Protein AF-X5ESD5-F1 (afdb_monomer_lite)

Foldseek 3Di:
DAADPVRWDKWKFWAFAQDQFLVRAGEFLQQVVVQVVVQQVFQFEAAPPDPHGQFGWPDWDQDPRSIIMTMTTGDPNVVSVCVVVVQFFFKYWDWAQDDADPVDRRYGPHTNTHYMYGHNDYRHPRRGIDPDDDPPPDDDDDDDDDDDDDPDDDDDDDDDDPDDDDDDPDDDDDDDDDDDDDDDDDDDDDDDDDDD

InterPro domains:
  IPR054613 Prohead serine protease domain [PF04586] (58-129)

Radius of gyration: 26.16 Å; chains: 1; bounding box: 85×59×70 Å

Organism: Neisseria meningitidis (NCBI:txid487)

Structure (mmCIF, N/CA/C/O backbone):
data_AF-X5ESD5-F1
#
_entry.id   AF-X5ESD5-F1
#
loop_
_atom_site.group_PDB
_atom_site.id
_atom_site.type_symbol
_atom_site.label_atom_id
_atom_site.label_alt_id
_atom_site.label_comp_id
_atom_site.label_asym_id
_atom_site.label_entity_id
_atom_site.label_seq_id
_atom_site.pdbx_PDB_ins_code
_atom_site.Cartn_x
_atom_site.Cartn_y
_atom_site.Cartn_z
_atom_site.occupancy
_atom_site.B_iso_or_equiv
_atom_site.auth_seq_id
_atom_site.auth_comp_id
_atom_site.auth_asym_id
_atom_site.auth_atom_id
_atom_site.pdbx_PDB_model_num
ATOM 1 N N . MET A 1 1 ? -6.153 11.771 8.822 1.00 88.44 1 MET A N 1
ATOM 2 C CA . MET A 1 1 ? -7.076 10.738 9.326 1.00 88.44 1 MET A CA 1
ATOM 3 C C . MET A 1 1 ? -8.391 11.413 9.638 1.00 88.44 1 MET A C 1
ATOM 5 O O . MET A 1 1 ? -8.382 12.524 10.149 1.00 88.44 1 MET A O 1
ATOM 9 N N . GLU A 1 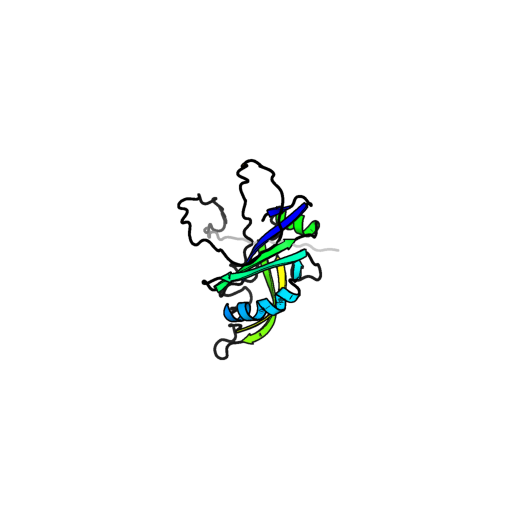2 ? -9.498 10.750 9.366 1.00 92.50 2 GLU A N 1
ATOM 10 C CA . GLU A 1 2 ? -10.844 11.244 9.636 1.00 92.50 2 GLU A CA 1
ATOM 11 C C . GLU A 1 2 ? -11.552 10.207 10.506 1.00 92.50 2 GLU A C 1
ATOM 13 O O . GLU A 1 2 ? -11.492 9.015 10.217 1.00 92.50 2 GLU A O 1
ATOM 18 N N . THR A 1 3 ? -12.148 10.642 11.617 1.00 93.81 3 THR A N 1
ATOM 19 C CA . THR A 1 3 ? -12.973 9.759 12.454 1.00 93.81 3 THR A CA 1
ATOM 20 C C . THR A 1 3 ? -14.413 9.851 11.991 1.00 93.81 3 THR A C 1
ATOM 22 O O . THR A 1 3 ? -14.930 10.957 11.849 1.00 93.81 3 THR A O 1
ATOM 25 N N . GLN A 1 4 ? -15.039 8.693 11.817 1.00 94.06 4 GLN A N 1
ATOM 26 C CA . GLN A 1 4 ? -16.426 8.560 11.402 1.00 94.06 4 GLN A CA 1
ATOM 27 C C . GLN A 1 4 ? -17.347 8.446 12.623 1.00 94.06 4 GLN A C 1
ATOM 29 O O . GLN A 1 4 ? -16.915 8.052 13.711 1.00 94.06 4 GLN A O 1
ATOM 34 N N . ASP A 1 5 ? -18.629 8.754 12.435 1.00 93.38 5 ASP A N 1
ATOM 35 C CA . ASP A 1 5 ? -19.628 8.726 13.513 1.00 93.38 5 ASP A CA 1
ATOM 36 C C . ASP A 1 5 ? -19.900 7.305 14.047 1.00 93.38 5 ASP A C 1
ATOM 38 O O . ASP A 1 5 ? -20.312 7.137 15.192 1.00 93.38 5 ASP A O 1
ATOM 42 N N . ASP A 1 6 ? -19.608 6.272 13.251 1.00 92.38 6 ASP A N 1
ATOM 43 C CA . ASP A 1 6 ? -19.709 4.853 13.625 1.00 92.38 6 ASP A CA 1
ATOM 44 C C . ASP A 1 6 ? -18.489 4.333 14.419 1.00 92.38 6 ASP A C 1
ATOM 46 O O . ASP A 1 6 ? -18.401 3.148 14.742 1.00 92.38 6 ASP A O 1
ATOM 50 N N . GLY A 1 7 ? -17.533 5.212 14.739 1.00 92.44 7 GLY A N 1
ATOM 51 C CA . GLY A 1 7 ? -16.320 4.890 15.489 1.00 92.44 7 GLY A CA 1
ATOM 52 C C . GLY A 1 7 ? -15.143 4.408 14.637 1.00 92.44 7 GLY A C 1
ATOM 53 O O . GLY A 1 7 ? -14.025 4.328 15.164 1.00 92.44 7 GLY A O 1
ATOM 54 N N . THR A 1 8 ? -15.353 4.154 13.344 1.00 96.38 8 THR A N 1
ATOM 55 C CA . THR A 1 8 ? -14.306 3.776 12.384 1.00 96.38 8 THR A CA 1
ATOM 56 C C . THR A 1 8 ? -13.456 4.983 11.975 1.00 96.38 8 THR A C 1
ATOM 58 O O . THR A 1 8 ? -13.737 6.129 12.350 1.00 96.38 8 THR A O 1
ATOM 61 N N . VAL A 1 9 ? -12.363 4.751 11.242 1.00 96.06 9 VAL A N 1
ATOM 62 C CA . VAL A 1 9 ? -11.510 5.843 10.747 1.00 96.06 9 VAL A CA 1
ATOM 63 C C . VAL A 1 9 ? -11.148 5.665 9.286 1.00 96.06 9 VAL A C 1
ATOM 65 O O . VAL A 1 9 ? -10.918 4.554 8.820 1.00 96.06 9 VAL A O 1
ATOM 68 N N . LYS A 1 10 ? -11.017 6.776 8.570 1.00 96.56 10 LYS A N 1
ATOM 69 C CA . LYS A 1 10 ? -10.318 6.820 7.289 1.00 96.56 10 LYS A CA 1
ATOM 70 C C . LYS A 1 10 ? -8.902 7.338 7.499 1.00 96.56 10 LYS A C 1
ATOM 72 O O . LYS A 1 10 ? -8.676 8.308 8.232 1.00 96.56 10 LYS A O 1
ATOM 77 N N . VAL A 1 11 ? -7.934 6.680 6.883 1.00 94.75 11 VAL A N 1
ATOM 78 C CA . VAL A 1 11 ? -6.511 7.005 7.005 1.00 94.75 11 VAL A CA 1
ATOM 79 C C . VAL A 1 11 ? -5.943 7.188 5.617 1.00 94.75 11 VAL A C 1
ATOM 81 O O . VAL A 1 11 ? -6.223 6.388 4.733 1.00 94.75 11 VAL A O 1
ATOM 84 N N . TRP A 1 12 ? -5.130 8.226 5.467 1.00 95.69 12 TRP A N 1
ATOM 85 C CA . TRP A 1 12 ? -4.439 8.546 4.230 1.00 95.69 12 TRP A CA 1
ATOM 86 C C . TRP A 1 12 ? -2.954 8.693 4.484 1.00 95.69 12 TRP A C 1
ATOM 88 O O . TRP A 1 12 ? -2.526 8.902 5.623 1.00 95.69 12 TRP A O 1
ATOM 98 N N . GLY A 1 13 ? -2.175 8.555 3.427 1.00 92.81 13 GLY A N 1
ATOM 99 C CA . GLY A 1 13 ? -0.731 8.640 3.482 1.00 92.81 13 GLY A CA 1
ATOM 100 C C . GLY A 1 13 ? -0.096 8.194 2.190 1.00 92.81 13 GLY A C 1
ATOM 101 O O . GLY A 1 13 ? -0.779 7.876 1.218 1.00 92.81 13 GLY A O 1
ATOM 102 N N . TYR A 1 14 ? 1.222 8.134 2.219 1.00 93.69 14 TYR A N 1
ATOM 103 C CA . TYR A 1 14 ? 1.987 7.553 1.134 1.00 93.69 14 TYR A CA 1
ATOM 104 C C . TYR A 1 14 ? 2.285 6.092 1.460 1.00 93.69 14 TYR A C 1
ATOM 106 O O . TYR A 1 14 ? 2.548 5.748 2.612 1.00 93.69 14 TYR A O 1
ATOM 114 N N . ALA A 1 15 ? 2.190 5.228 0.455 1.00 92.56 15 ALA A N 1
ATOM 115 C CA . ALA A 1 15 ? 2.442 3.794 0.591 1.00 92.56 15 ALA A CA 1
ATOM 116 C C . ALA A 1 15 ? 3.763 3.359 -0.054 1.00 92.56 15 ALA A C 1
ATOM 118 O O . ALA A 1 15 ? 4.327 2.341 0.337 1.00 92.56 15 ALA A O 1
ATOM 119 N N . SER A 1 16 ? 4.246 4.104 -1.049 1.00 92.25 16 SER A N 1
ATOM 120 C CA . SER A 1 16 ? 5.467 3.793 -1.793 1.00 92.25 16 SER A CA 1
ATOM 121 C C . SER A 1 16 ? 5.952 5.032 -2.550 1.00 92.25 16 SER A C 1
ATOM 123 O O . SER A 1 16 ? 5.140 5.862 -2.955 1.00 92.25 16 SER A O 1
ATOM 125 N N . SER A 1 17 ? 7.259 5.138 -2.748 1.00 91.69 17 SER A N 1
ATOM 126 C CA . SER A 1 17 ? 7.951 6.083 -3.629 1.00 91.69 17 SER A CA 1
ATOM 127 C C . SER A 1 17 ? 9.086 5.345 -4.356 1.00 91.69 17 SER A C 1
ATOM 129 O O . SER A 1 17 ? 9.358 4.180 -4.052 1.00 91.69 17 SER A O 1
ATOM 131 N N . GLU A 1 18 ? 9.770 6.015 -5.286 1.00 91.19 18 GLU A N 1
ATOM 132 C CA . GLU A 1 18 ? 10.973 5.480 -5.949 1.00 91.19 18 GLU A CA 1
ATOM 133 C C . GLU A 1 18 ? 12.256 5.640 -5.102 1.00 91.19 18 GLU A C 1
ATOM 135 O O . GLU A 1 18 ? 13.367 5.565 -5.628 1.00 91.19 18 GLU A O 1
ATOM 140 N N . GLU A 1 19 ? 12.125 5.856 -3.791 1.00 88.12 19 GLU A N 1
ATOM 141 C CA . GLU A 1 19 ? 13.254 5.820 -2.859 1.00 88.12 19 GLU A CA 1
ATOM 142 C C . GLU A 1 19 ? 13.706 4.390 -2.551 1.00 88.12 19 GLU A C 1
ATOM 144 O O . GLU A 1 19 ? 12.938 3.429 -2.650 1.00 88.12 19 GLU A O 1
ATOM 149 N N . ILE A 1 20 ? 14.971 4.271 -2.137 1.00 88.50 20 ILE A N 1
ATOM 150 C CA . ILE A 1 20 ? 15.553 3.005 -1.684 1.00 88.50 20 ILE A CA 1
ATOM 151 C C . ILE A 1 20 ? 14.880 2.603 -0.368 1.00 88.50 20 ILE A C 1
ATOM 153 O O . ILE A 1 20 ? 14.938 3.336 0.624 1.00 88.50 20 ILE A O 1
ATOM 157 N N . ASP A 1 21 ? 14.254 1.432 -0.354 1.00 86.25 21 ASP A N 1
ATOM 158 C CA . ASP A 1 21 ? 13.644 0.871 0.844 1.00 86.25 21 ASP A CA 1
ATOM 159 C C . ASP A 1 21 ? 14.675 0.220 1.785 1.00 86.25 21 ASP A C 1
ATOM 161 O O . ASP A 1 21 ? 15.884 0.181 1.536 1.00 86.25 21 ASP A O 1
ATOM 165 N N . SER A 1 22 ? 14.197 -0.296 2.917 1.00 82.50 22 SER A N 1
ATOM 166 C CA . SER A 1 22 ? 15.041 -0.958 3.913 1.00 82.50 22 SER A CA 1
ATOM 167 C C . SER A 1 22 ? 15.742 -2.224 3.416 1.00 82.50 22 SER A C 1
ATOM 169 O O . SER A 1 22 ? 16.731 -2.625 4.032 1.00 82.50 22 SER A O 1
ATOM 171 N N . ASP A 1 23 ? 15.253 -2.834 2.336 1.00 83.00 23 ASP A N 1
ATOM 172 C CA . ASP A 1 23 ? 15.825 -4.032 1.719 1.00 83.00 23 ASP A CA 1
ATOM 173 C C . ASP A 1 23 ? 16.811 -3.677 0.588 1.00 83.00 23 ASP A C 1
ATOM 175 O O . ASP A 1 23 ? 17.449 -4.556 0.002 1.00 83.00 23 ASP A O 1
ATOM 179 N N . GLY A 1 24 ? 17.016 -2.380 0.331 1.00 86.12 24 GLY A N 1
ATOM 180 C CA . GLY A 1 24 ? 17.905 -1.883 -0.713 1.00 86.12 24 GLY A CA 1
ATOM 181 C C . GLY A 1 24 ? 17.278 -1.941 -2.105 1.00 86.12 24 GLY A C 1
ATOM 182 O O . GLY A 1 24 ? 18.012 -1.954 -3.100 1.00 86.12 24 GLY A O 1
ATOM 183 N N . GLU A 1 25 ? 15.950 -2.006 -2.184 1.00 89.44 25 GLU A N 1
ATOM 184 C CA . GLU A 1 25 ? 15.188 -2.095 -3.423 1.00 89.44 25 GLU A CA 1
ATOM 185 C C . GLU A 1 25 ? 14.515 -0.761 -3.752 1.00 89.44 25 GLU A C 1
ATOM 187 O O . GLU A 1 25 ? 14.256 0.073 -2.888 1.00 89.44 25 GLU A O 1
ATOM 192 N N . VAL A 1 26 ? 14.257 -0.546 -5.039 1.00 92.62 26 VAL A N 1
ATOM 193 C CA . VAL A 1 26 ? 13.514 0.612 -5.540 1.00 92.62 26 VAL A CA 1
ATOM 194 C C . VAL A 1 26 ? 12.358 0.102 -6.373 1.00 92.62 26 VAL A C 1
ATOM 196 O O . VAL A 1 26 ? 12.563 -0.634 -7.340 1.00 92.62 26 VAL A O 1
ATOM 199 N N . ILE A 1 27 ? 11.143 0.515 -6.037 1.00 93.31 27 ILE A N 1
ATOM 200 C CA . ILE A 1 27 ? 9.946 0.136 -6.784 1.00 93.31 27 ILE A CA 1
ATOM 201 C C . ILE A 1 27 ? 9.616 1.242 -7.765 1.00 93.31 27 ILE A C 1
ATOM 203 O O . ILE A 1 27 ? 9.282 2.350 -7.364 1.00 93.31 27 ILE A O 1
ATOM 207 N N . ALA A 1 28 ? 9.682 0.931 -9.058 1.00 95.19 28 ALA A N 1
ATOM 208 C CA . ALA A 1 28 ? 9.359 1.907 -10.083 1.00 95.19 28 ALA A CA 1
ATOM 209 C C . ALA A 1 28 ? 7.887 2.337 -9.980 1.00 95.19 28 ALA A C 1
ATOM 211 O O . ALA A 1 28 ? 6.977 1.502 -9.906 1.00 95.19 28 ALA A O 1
ATOM 212 N N . ALA A 1 29 ? 7.628 3.637 -10.095 1.00 95.44 29 ALA A N 1
ATOM 213 C CA . ALA A 1 29 ? 6.287 4.212 -10.085 1.00 95.44 29 ALA A CA 1
ATOM 214 C C . ALA A 1 29 ? 5.402 3.594 -11.181 1.00 95.44 29 ALA A C 1
ATOM 216 O O . ALA A 1 29 ? 4.211 3.351 -10.981 1.00 95.44 29 ALA A O 1
ATOM 217 N N . ALA A 1 30 ? 5.990 3.266 -12.336 1.00 95.62 30 ALA A N 1
ATOM 218 C CA . ALA A 1 30 ? 5.307 2.562 -13.420 1.00 95.62 30 ALA A CA 1
ATOM 219 C C . ALA A 1 30 ? 4.856 1.144 -13.020 1.00 95.62 30 ALA A C 1
ATOM 221 O O . ALA A 1 30 ? 3.754 0.728 -13.384 1.00 95.62 30 ALA A O 1
ATOM 222 N N . ALA A 1 31 ? 5.668 0.425 -12.239 1.00 96.19 31 ALA A N 1
ATOM 223 C CA . ALA A 1 31 ? 5.324 -0.898 -11.728 1.00 96.19 31 ALA A CA 1
ATOM 224 C C . ALA A 1 31 ? 4.139 -0.813 -10.756 1.00 96.19 31 ALA A C 1
ATOM 226 O O . ALA A 1 31 ? 3.213 -1.623 -10.829 1.00 96.19 31 ALA A O 1
ATOM 227 N N . MET A 1 32 ? 4.126 0.218 -9.905 1.00 96.31 32 MET A N 1
ATOM 228 C CA . MET A 1 32 ? 3.011 0.479 -8.997 1.00 96.31 32 MET A CA 1
ATOM 229 C C . MET A 1 32 ? 1.727 0.834 -9.754 1.00 96.31 32 MET A C 1
ATOM 231 O O . MET A 1 32 ? 0.688 0.210 -9.534 1.00 96.31 32 MET A O 1
ATOM 235 N N . LYS A 1 33 ? 1.807 1.759 -10.725 1.00 96.50 33 LYS A N 1
ATOM 236 C CA . LYS A 1 33 ? 0.688 2.132 -11.613 1.00 96.50 33 LYS A CA 1
ATOM 237 C C . LYS A 1 33 ? 0.073 0.908 -12.300 1.00 96.50 33 LYS A C 1
ATOM 239 O O . LYS A 1 33 ? -1.148 0.807 -12.381 1.00 96.50 33 LYS A O 1
ATOM 244 N N . ALA A 1 34 ? 0.900 -0.031 -12.760 1.00 97.00 34 ALA A N 1
ATOM 245 C CA . ALA A 1 34 ? 0.439 -1.252 -13.416 1.00 97.00 34 ALA A CA 1
ATOM 246 C C . ALA A 1 34 ? -0.221 -2.261 -12.454 1.00 97.00 34 ALA A C 1
ATOM 248 O O . ALA A 1 34 ? -1.123 -2.990 -12.866 1.00 97.00 34 ALA A O 1
ATOM 249 N N . ALA A 1 35 ? 0.200 -2.305 -11.186 1.00 96.50 35 ALA A N 1
ATOM 250 C CA . ALA A 1 35 ? -0.317 -3.245 -10.189 1.00 96.50 35 ALA A CA 1
ATOM 251 C C . ALA A 1 35 ? -1.649 -2.801 -9.553 1.00 96.50 35 ALA A C 1
ATOM 253 O O . ALA A 1 35 ? -2.464 -3.642 -9.164 1.00 96.50 35 ALA A O 1
ATOM 254 N N . ILE A 1 36 ? -1.889 -1.487 -9.471 1.00 96.38 36 ILE A N 1
ATOM 255 C CA . ILE A 1 36 ? -3.068 -0.889 -8.825 1.00 96.38 36 ILE A CA 1
ATOM 256 C C . ILE A 1 36 ? -4.408 -1.470 -9.312 1.00 96.38 36 ILE A C 1
ATOM 258 O O . ILE A 1 36 ? -5.223 -1.827 -8.458 1.00 96.38 36 ILE A O 1
ATOM 262 N N . PRO A 1 37 ? -4.679 -1.605 -10.628 1.00 96.81 37 PRO A N 1
ATOM 263 C CA . PRO A 1 37 ? -5.983 -2.077 -11.093 1.00 96.81 37 PRO A CA 1
ATOM 264 C C . PRO A 1 37 ? -6.328 -3.498 -10.638 1.00 96.81 37 PRO A C 1
ATOM 266 O O . PRO A 1 37 ? -7.499 -3.794 -10.414 1.00 96.81 37 PRO A O 1
ATOM 269 N N . ASP A 1 38 ? -5.338 -4.386 -10.503 1.00 96.06 38 ASP A N 1
ATOM 270 C CA . ASP A 1 38 ? -5.571 -5.743 -9.998 1.00 96.06 38 ASP A CA 1
ATOM 271 C C . ASP A 1 38 ? -5.789 -5.742 -8.483 1.00 96.06 38 ASP A C 1
ATOM 273 O O . ASP A 1 38 ? -6.745 -6.348 -8.000 1.00 96.06 38 ASP A O 1
ATOM 277 N N . TYR A 1 39 ? -4.969 -4.985 -7.749 1.00 96.69 39 TYR A N 1
ATOM 278 C CA . TYR A 1 39 ? -5.110 -4.809 -6.305 1.00 96.69 39 TYR A CA 1
ATOM 279 C C . TYR A 1 39 ? -6.489 -4.260 -5.919 1.00 96.69 39 TYR A C 1
ATOM 281 O O . TYR A 1 39 ? -7.151 -4.812 -5.039 1.00 96.69 39 TYR A O 1
ATOM 289 N N . MET A 1 40 ? -6.967 -3.223 -6.613 1.00 96.31 40 MET A N 1
ATOM 290 C CA . MET A 1 40 ? -8.237 -2.555 -6.305 1.00 96.31 40 MET A CA 1
ATOM 291 C C . MET A 1 40 ? -9.479 -3.418 -6.552 1.00 96.31 40 MET A C 1
ATOM 293 O O . MET A 1 40 ? -10.558 -3.058 -6.088 1.00 96.31 40 MET A O 1
ATOM 297 N N . LYS A 1 41 ? -9.354 -4.586 -7.198 1.00 96.50 41 LYS A N 1
ATOM 298 C CA . LYS A 1 41 ? -10.446 -5.578 -7.243 1.00 96.50 41 LYS A CA 1
ATOM 299 C C . LYS A 1 41 ? -10.797 -6.110 -5.853 1.00 96.50 41 LYS A C 1
ATOM 301 O O . LYS A 1 41 ? -11.930 -6.526 -5.635 1.00 96.50 41 LYS A O 1
ATOM 306 N N . PHE A 1 42 ? -9.822 -6.120 -4.944 1.00 95.12 42 PHE A N 1
ATOM 307 C CA . PHE A 1 42 ? -9.972 -6.621 -3.579 1.00 95.12 42 PHE A CA 1
ATOM 308 C C . PHE A 1 42 ? -9.746 -5.532 -2.528 1.00 95.12 42 PHE A C 1
ATOM 310 O O . PHE A 1 42 ? -10.398 -5.562 -1.491 1.00 95.12 42 PHE A O 1
ATOM 317 N N . GLY A 1 43 ? -8.824 -4.594 -2.776 1.00 94.81 43 GLY A N 1
ATOM 318 C CA . GLY A 1 43 ? -8.550 -3.459 -1.892 1.00 94.81 43 GLY A CA 1
ATOM 319 C C . GLY A 1 43 ? -8.122 -3.872 -0.483 1.00 94.81 43 GLY A C 1
ATOM 320 O O . GLY A 1 43 ? -8.528 -3.241 0.487 1.00 94.81 43 GLY A O 1
ATOM 321 N N . ALA A 1 44 ? -7.359 -4.959 -0.345 1.00 95.12 44 ALA A N 1
ATOM 322 C CA . ALA A 1 44 ? -7.079 -5.563 0.954 1.00 95.12 44 ALA A CA 1
ATOM 323 C C . ALA A 1 44 ? -6.230 -4.651 1.864 1.00 95.12 44 ALA A C 1
ATOM 325 O O . ALA A 1 44 ? -5.032 -4.483 1.631 1.00 95.12 44 ALA A O 1
ATOM 326 N N . GLY A 1 45 ? -6.847 -4.125 2.931 1.00 94.88 45 GLY A N 1
ATOM 327 C CA . GLY A 1 45 ? -6.182 -3.371 3.993 1.00 94.88 45 GLY A CA 1
ATOM 328 C C . GLY A 1 45 ? -5.879 -4.252 5.205 1.00 94.88 45 GLY A C 1
ATOM 329 O O . GLY A 1 45 ? -6.796 -4.780 5.842 1.00 94.88 45 GLY A O 1
ATOM 330 N N . ARG A 1 46 ? -4.601 -4.415 5.550 1.00 95.69 46 ARG A N 1
ATOM 331 C CA . ARG A 1 46 ? -4.152 -5.330 6.615 1.00 95.69 46 ARG A CA 1
ATOM 332 C C . ARG A 1 46 ? -3.423 -4.619 7.749 1.00 95.69 46 ARG A C 1
ATOM 334 O O . ARG A 1 46 ? -3.151 -3.420 7.716 1.00 95.69 46 ARG A O 1
ATOM 341 N N . GLU A 1 47 ? -3.147 -5.389 8.789 1.00 93.06 47 GLU A N 1
ATOM 342 C CA . GLU A 1 47 ? -2.347 -4.991 9.939 1.00 93.06 47 GLU A CA 1
ATOM 343 C C . GLU A 1 47 ? -0.992 -5.714 9.891 1.00 93.06 47 GLU A C 1
ATOM 345 O O . GLU A 1 47 ? -0.960 -6.944 9.919 1.00 93.06 47 GLU A O 1
ATOM 350 N N . MET A 1 48 ? 0.124 -4.975 9.873 1.00 91.69 48 MET A N 1
ATOM 351 C CA . MET A 1 48 ? 1.482 -5.516 10.069 1.00 91.69 48 MET A CA 1
ATOM 352 C C . MET A 1 48 ? 1.889 -6.672 9.131 1.00 91.69 48 MET A C 1
ATOM 354 O O . MET A 1 48 ? 2.560 -7.603 9.574 1.00 91.69 48 MET A O 1
ATOM 358 N N . HIS A 1 49 ? 1.466 -6.664 7.859 1.00 90.62 49 HIS A N 1
ATOM 359 C CA . HIS A 1 49 ? 1.652 -7.787 6.916 1.00 90.62 49 HIS A CA 1
ATOM 360 C C . HIS A 1 49 ? 1.081 -9.128 7.424 1.00 90.62 49 HIS A C 1
ATOM 362 O O . HIS A 1 49 ? 1.414 -10.212 6.942 1.00 90.62 49 HIS A O 1
ATOM 368 N N . GLY A 1 50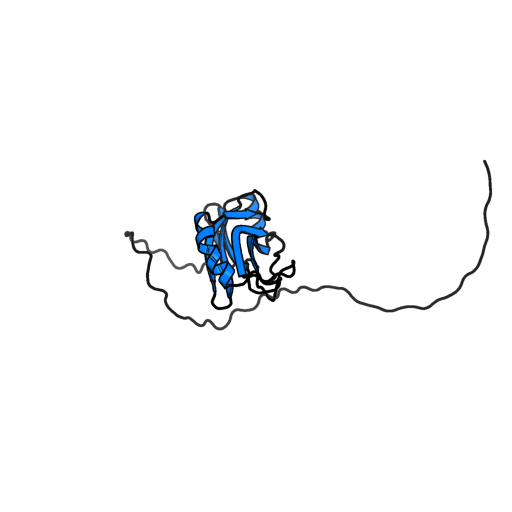 ? 0.210 -9.065 8.432 1.00 88.88 50 GLY A N 1
ATOM 369 C CA . GLY A 1 50 ? -0.394 -10.208 9.083 1.00 88.88 50 GLY A CA 1
ATOM 370 C C . GLY A 1 50 ? -1.658 -10.693 8.380 1.00 88.88 50 GLY A C 1
ATOM 371 O O . GLY A 1 50 ? -2.185 -10.112 7.429 1.00 88.88 50 GLY A O 1
ATOM 372 N N . SER A 1 51 ? -2.213 -11.781 8.907 1.00 90.69 51 SER A N 1
ATOM 373 C CA . SER A 1 51 ? -3.479 -12.326 8.400 1.00 90.69 51 SER A CA 1
ATOM 374 C C . SER A 1 51 ? -4.704 -11.487 8.791 1.00 90.69 51 SER A C 1
ATOM 376 O O . SER A 1 51 ? -5.763 -11.662 8.187 1.00 90.69 51 SER A O 1
ATOM 378 N N . ASN A 1 52 ? -4.554 -10.552 9.733 1.00 93.38 52 ASN A N 1
ATOM 379 C CA . ASN A 1 52 ? -5.630 -9.698 10.230 1.00 93.38 52 ASN A CA 1
ATOM 380 C C . ASN A 1 52 ? -6.023 -8.639 9.191 1.00 93.38 52 ASN A C 1
ATOM 382 O O . ASN A 1 52 ? -5.185 -7.866 8.719 1.00 93.38 52 ASN A O 1
ATOM 386 N N . ALA A 1 53 ? -7.310 -8.596 8.851 1.00 95.75 53 ALA A N 1
ATOM 387 C CA . ALA A 1 53 ? -7.876 -7.531 8.035 1.00 95.75 53 ALA A CA 1
ATOM 388 C C . ALA A 1 53 ? -8.156 -6.308 8.919 1.00 95.75 53 ALA A C 1
ATOM 390 O O . ALA A 1 53 ? -8.897 -6.398 9.892 1.00 95.75 53 ALA A O 1
ATOM 391 N N . ALA A 1 54 ? -7.571 -5.169 8.563 1.00 96.00 54 ALA A N 1
ATOM 392 C CA . ALA A 1 54 ? -7.782 -3.894 9.240 1.00 96.00 54 ALA A CA 1
ATOM 393 C C . ALA A 1 54 ? -8.964 -3.117 8.639 1.00 96.00 54 ALA A C 1
ATOM 395 O O . ALA A 1 54 ? -9.649 -2.356 9.331 1.00 96.00 54 ALA A O 1
ATOM 396 N N . GLY A 1 55 ? -9.183 -3.287 7.334 1.00 95.69 55 GLY A N 1
ATOM 397 C CA . GLY A 1 55 ? -10.122 -2.488 6.566 1.00 95.69 55 GLY A CA 1
ATOM 398 C C . GLY A 1 55 ? -9.992 -2.703 5.061 1.00 95.69 55 GLY A C 1
ATOM 399 O O . GLY A 1 55 ? -9.499 -3.735 4.608 1.00 95.69 55 GLY A O 1
ATOM 400 N N . THR A 1 56 ? -10.423 -1.708 4.290 1.00 97.25 56 THR A N 1
ATOM 401 C CA . THR A 1 56 ? -10.380 -1.738 2.822 1.00 97.25 56 THR A CA 1
ATOM 402 C C . THR A 1 56 ? -9.799 -0.453 2.251 1.00 97.25 56 THR A C 1
ATOM 404 O O . THR A 1 56 ? -10.018 0.634 2.789 1.00 97.25 56 THR A O 1
ATOM 407 N N . ALA A 1 57 ? -9.086 -0.570 1.135 1.00 97.12 57 ALA A N 1
ATOM 408 C CA . ALA A 1 57 ? -8.704 0.558 0.303 1.00 97.12 57 ALA A CA 1
ATOM 409 C C . ALA A 1 57 ? -9.958 1.289 -0.191 1.00 97.12 57 ALA A C 1
ATOM 411 O O . ALA A 1 57 ? -10.923 0.656 -0.623 1.00 97.12 57 ALA A O 1
ATOM 412 N N . ILE A 1 58 ? -9.924 2.616 -0.135 1.00 96.69 58 ILE A N 1
ATOM 413 C CA . ILE A 1 58 ? -10.954 3.495 -0.703 1.00 96.69 58 ILE A CA 1
ATOM 414 C C . ILE A 1 58 ? -10.412 4.296 -1.883 1.00 96.69 58 ILE A C 1
ATOM 416 O O . ILE A 1 58 ? -11.165 4.620 -2.795 1.00 96.69 58 ILE A O 1
ATOM 420 N N . GLU A 1 59 ? -9.107 4.568 -1.895 1.00 95.44 59 GLU A N 1
ATOM 421 C CA . GLU A 1 59 ? -8.429 5.204 -3.013 1.00 95.44 59 GLU A CA 1
ATOM 422 C C . GLU A 1 59 ? -6.949 4.840 -3.044 1.00 95.44 59 GLU A C 1
ATOM 424 O O . GLU A 1 59 ? -6.322 4.558 -2.020 1.00 95.44 59 GLU A O 1
ATOM 429 N N . ILE A 1 60 ? -6.396 4.854 -4.247 1.00 96.75 60 ILE A N 1
ATOM 430 C CA . ILE A 1 60 ? -4.969 4.724 -4.486 1.00 96.75 60 ILE A CA 1
ATOM 431 C C . ILE A 1 60 ? -4.648 5.424 -5.799 1.00 96.75 60 ILE A C 1
ATOM 433 O O . ILE A 1 60 ? -5.359 5.257 -6.793 1.00 96.75 60 ILE A O 1
ATOM 437 N N . ASN A 1 61 ? -3.587 6.217 -5.803 1.00 95.38 61 ASN A N 1
ATOM 438 C CA . ASN A 1 61 ? -3.106 6.880 -7.000 1.00 95.38 61 ASN A CA 1
ATOM 439 C C . ASN A 1 61 ? -1.591 7.033 -6.932 1.00 95.38 61 ASN A C 1
ATOM 441 O O . ASN A 1 61 ? -1.038 7.263 -5.863 1.00 95.38 61 ASN A O 1
ATOM 445 N N . VAL A 1 62 ? -0.930 6.942 -8.081 1.00 95.38 62 VAL A N 1
ATOM 446 C CA . VAL A 1 62 ? 0.479 7.321 -8.188 1.00 95.38 62 VAL A CA 1
ATOM 447 C C . VAL A 1 62 ? 0.531 8.707 -8.802 1.00 95.38 62 VAL A C 1
ATOM 449 O O . VAL A 1 62 ? 0.095 8.900 -9.941 1.00 95.38 62 VAL A O 1
ATOM 452 N N . GLU A 1 63 ? 1.034 9.655 -8.029 1.00 92.88 63 GLU A N 1
ATOM 453 C CA . GLU A 1 63 ? 1.108 11.065 -8.378 1.00 92.88 63 GLU A CA 1
ATOM 454 C C . GLU A 1 63 ? 2.176 11.331 -9.457 1.00 92.88 63 GLU A C 1
ATOM 456 O O . GLU A 1 63 ? 2.873 10.427 -9.939 1.00 92.88 63 GLU A O 1
ATOM 461 N N . ASP A 1 64 ? 2.251 12.585 -9.905 1.00 90.25 64 ASP A N 1
ATOM 462 C CA . ASP A 1 64 ? 3.162 13.006 -10.976 1.00 90.25 64 ASP A CA 1
ATOM 463 C C . ASP A 1 64 ? 4.637 12.945 -10.553 1.00 90.25 64 ASP A C 1
ATOM 465 O O . ASP A 1 64 ? 5.515 12.787 -11.400 1.00 90.25 64 ASP A O 1
ATOM 469 N N . ASP A 1 65 ? 4.906 13.036 -9.251 1.00 89.06 65 ASP A N 1
ATOM 470 C CA . ASP A 1 65 ? 6.233 12.890 -8.649 1.00 89.06 65 ASP A CA 1
ATOM 471 C C . ASP A 1 65 ? 6.642 11.422 -8.421 1.00 89.06 65 ASP A C 1
ATOM 473 O O . ASP A 1 65 ? 7.738 11.157 -7.935 1.00 89.06 65 ASP A O 1
ATOM 477 N N . GLY A 1 66 ? 5.784 10.466 -8.794 1.00 89.44 66 GLY A N 1
ATOM 478 C CA . GLY A 1 66 ? 6.033 9.035 -8.637 1.00 89.44 66 GLY A CA 1
ATOM 479 C C . GLY A 1 66 ? 5.673 8.477 -7.259 1.00 89.44 66 GLY A C 1
ATOM 480 O O . GLY A 1 66 ? 5.792 7.267 -7.055 1.00 89.44 66 GLY A O 1
ATOM 481 N N . ILE A 1 67 ? 5.184 9.304 -6.331 1.00 92.75 67 ILE A N 1
ATOM 482 C CA . ILE A 1 67 ? 4.767 8.861 -5.001 1.00 92.75 67 ILE A CA 1
ATOM 483 C C . ILE A 1 67 ? 3.355 8.271 -5.069 1.00 92.75 67 ILE A C 1
ATOM 485 O O . ILE A 1 67 ? 2.448 8.783 -5.724 1.00 92.75 67 ILE A O 1
ATOM 489 N N . THR A 1 68 ? 3.155 7.149 -4.386 1.00 94.50 68 THR A N 1
ATOM 490 C CA . THR A 1 68 ? 1.870 6.454 -4.309 1.00 94.50 68 THR A CA 1
ATOM 491 C C . THR A 1 68 ? 1.090 6.933 -3.097 1.00 94.50 68 THR A C 1
ATOM 493 O O . THR A 1 68 ? 1.385 6.542 -1.965 1.00 94.50 68 THR A O 1
ATOM 496 N N . PHE A 1 69 ? 0.069 7.747 -3.340 1.00 95.44 69 PHE A N 1
ATOM 497 C CA . PHE A 1 69 ? -0.927 8.134 -2.352 1.00 95.44 69 PHE A CA 1
ATOM 498 C C . PHE A 1 69 ? -1.952 7.018 -2.151 1.00 95.44 69 PHE A C 1
ATOM 500 O O . PHE A 1 69 ? -2.424 6.395 -3.105 1.00 95.44 69 PHE A O 1
ATOM 507 N N . PHE A 1 70 ? -2.310 6.770 -0.896 1.00 96.12 70 PHE A N 1
ATOM 508 C CA . PHE A 1 70 ? -3.208 5.699 -0.496 1.00 96.12 70 PHE A CA 1
ATOM 509 C C . PHE A 1 70 ? -4.180 6.165 0.584 1.00 96.12 70 PHE A C 1
ATOM 511 O O . PHE A 1 70 ? -3.793 6.855 1.531 1.00 96.12 70 PHE A O 1
ATOM 518 N N . GLY A 1 71 ? -5.433 5.731 0.463 1.00 96.38 71 GLY A N 1
ATOM 519 C CA . GLY A 1 71 ? -6.473 5.902 1.465 1.00 96.38 71 GLY A CA 1
ATOM 520 C C . GLY A 1 71 ? -7.154 4.578 1.798 1.00 96.38 71 GLY A C 1
ATOM 521 O O . GLY A 1 71 ? -7.532 3.815 0.905 1.00 96.38 71 GLY A O 1
ATOM 522 N N . ALA A 1 72 ? -7.378 4.326 3.087 1.00 97.00 72 ALA A N 1
ATOM 523 C CA . ALA A 1 72 ? -8.097 3.154 3.579 1.00 97.00 72 ALA A CA 1
ATOM 524 C C . ALA A 1 72 ? -9.155 3.514 4.627 1.00 97.00 72 ALA A C 1
ATOM 526 O O . ALA A 1 72 ? -8.949 4.382 5.477 1.00 97.00 72 ALA A O 1
ATOM 527 N N . HIS A 1 73 ? -10.276 2.793 4.597 1.00 97.50 73 HIS A N 1
ATOM 528 C CA . HIS A 1 73 ? -11.295 2.792 5.643 1.00 97.50 73 HIS A CA 1
ATOM 529 C C . HIS A 1 73 ? -11.033 1.631 6.600 1.00 97.50 73 HIS A C 1
ATOM 531 O O . HIS A 1 73 ? -11.114 0.466 6.213 1.00 97.50 73 HIS A O 1
ATOM 537 N N . ILE A 1 74 ? -10.687 1.964 7.839 1.00 97.38 74 ILE A N 1
ATOM 538 C CA . ILE A 1 74 ? -10.271 1.041 8.893 1.00 97.38 74 ILE A CA 1
ATOM 539 C C . ILE A 1 74 ? -11.432 0.837 9.856 1.00 97.38 74 ILE A C 1
ATOM 541 O O . ILE A 1 74 ? -11.898 1.790 10.487 1.00 97.38 74 ILE A O 1
ATOM 545 N N . ILE A 1 75 ? -11.864 -0.415 9.974 1.00 96.31 75 ILE A N 1
ATOM 546 C CA . ILE A 1 75 ? -13.044 -0.797 10.755 1.00 96.31 75 ILE A CA 1
ATOM 547 C C . ILE A 1 75 ? -12.700 -1.623 11.994 1.00 96.31 75 ILE A C 1
ATOM 549 O O . ILE A 1 75 ? -13.500 -1.674 12.925 1.00 96.31 75 ILE A O 1
ATOM 553 N N . ASP A 1 76 ? -11.528 -2.267 12.023 1.00 96.31 76 ASP A N 1
ATOM 554 C CA . ASP A 1 76 ? -11.133 -3.079 13.171 1.00 96.31 76 ASP A CA 1
ATOM 555 C C . ASP A 1 76 ? -10.897 -2.172 14.396 1.00 96.31 76 ASP A C 1
ATOM 557 O O . ASP A 1 76 ? -10.062 -1.264 14.334 1.00 96.31 76 ASP A O 1
ATOM 561 N N . PRO A 1 77 ? -11.595 -2.388 15.524 1.00 95.12 77 PRO A N 1
ATOM 562 C CA . PRO A 1 77 ? -11.550 -1.476 16.666 1.00 95.12 77 PRO A CA 1
ATOM 563 C C . PRO A 1 77 ? -10.174 -1.420 17.348 1.00 95.12 77 PRO A C 1
ATOM 565 O O . PRO A 1 77 ? -9.790 -0.378 17.897 1.00 95.12 77 PRO A O 1
ATOM 568 N N . VAL A 1 78 ? -9.405 -2.512 17.307 1.00 95.25 78 VAL A N 1
ATOM 569 C CA . VAL A 1 78 ? -8.046 -2.565 17.858 1.00 95.25 78 VAL A CA 1
ATOM 570 C C . VAL A 1 78 ? -7.109 -1.769 16.958 1.00 95.25 78 VAL A C 1
ATOM 572 O O . VAL A 1 78 ? -6.343 -0.935 17.450 1.00 95.25 78 VAL A O 1
ATOM 575 N N . VAL A 1 79 ? -7.211 -1.949 15.641 1.00 95.38 79 VAL A N 1
ATOM 576 C CA . VAL A 1 79 ? -6.412 -1.195 14.668 1.00 95.38 79 VAL A CA 1
ATOM 577 C C . VAL A 1 79 ? -6.771 0.292 14.702 1.00 95.38 79 VAL A C 1
ATOM 579 O O . VAL A 1 79 ? -5.872 1.128 14.772 1.00 95.38 79 VAL A O 1
ATOM 582 N N . VAL A 1 80 ? -8.059 0.646 14.758 1.00 95.56 80 VAL A N 1
ATOM 583 C CA . VAL A 1 80 ? -8.539 2.028 14.947 1.00 95.56 80 VAL A CA 1
ATOM 584 C C . VAL A 1 80 ? -7.883 2.667 16.173 1.00 95.56 80 VAL A C 1
ATOM 586 O O . VAL A 1 80 ? -7.395 3.796 16.100 1.00 95.56 80 VAL A O 1
ATOM 589 N N . SER A 1 81 ? -7.833 1.950 17.297 1.00 95.00 81 SER A N 1
ATOM 590 C CA . SER A 1 81 ? -7.212 2.447 18.530 1.00 95.00 81 SER A CA 1
ATOM 591 C C . SER A 1 81 ? -5.711 2.691 18.351 1.00 95.00 81 SER A C 1
ATOM 593 O O . SER A 1 81 ? -5.191 3.719 18.790 1.00 95.00 81 SER A O 1
ATOM 595 N N . LYS A 1 82 ? -5.011 1.799 17.645 1.00 94.44 82 LYS A N 1
ATOM 596 C CA . LYS A 1 82 ? -3.580 1.934 17.328 1.00 94.44 82 LYS A CA 1
ATOM 597 C C . LYS A 1 82 ? -3.296 3.092 16.370 1.00 94.44 82 LYS A C 1
ATOM 599 O O . LYS A 1 82 ? -2.331 3.822 16.577 1.00 94.44 82 LYS A O 1
ATOM 604 N N . VAL A 1 83 ? -4.154 3.321 15.376 1.00 93.12 83 VAL A N 1
ATOM 605 C CA . VAL A 1 83 ? -4.075 4.501 14.498 1.00 93.12 83 VAL A CA 1
ATOM 606 C C . VAL A 1 83 ? -4.277 5.782 15.311 1.00 93.12 83 VAL A C 1
ATOM 608 O O . VAL A 1 83 ? -3.444 6.682 15.255 1.00 93.12 83 VAL A O 1
ATOM 611 N N . LYS A 1 84 ? -5.342 5.857 16.123 1.00 91.19 84 LYS A N 1
ATOM 612 C CA . LYS A 1 84 ? -5.669 7.045 16.937 1.00 91.19 84 LYS A CA 1
ATOM 613 C C . LYS A 1 84 ? -4.576 7.394 17.949 1.00 91.19 84 LYS A C 1
ATOM 615 O O . LYS A 1 84 ? -4.342 8.569 18.215 1.00 91.19 84 LYS A O 1
ATOM 620 N N . THR A 1 85 ? -3.904 6.386 18.500 1.00 91.38 85 THR A N 1
ATOM 621 C CA . THR A 1 85 ? -2.778 6.555 19.436 1.00 91.38 85 THR A CA 1
ATOM 622 C C . THR A 1 85 ? -1.426 6.725 18.737 1.00 91.38 85 THR A C 1
ATOM 624 O O . THR A 1 85 ? -0.421 6.978 19.399 1.00 91.38 85 THR A O 1
ATOM 627 N N . GLY A 1 86 ? -1.388 6.633 17.404 1.00 87.00 86 GLY A N 1
ATOM 628 C CA . GLY A 1 86 ? -0.183 6.819 16.602 1.00 87.00 86 GLY A CA 1
ATOM 629 C C . GLY A 1 86 ? 0.836 5.690 16.740 1.00 87.00 86 GLY A C 1
ATOM 630 O O . GLY A 1 86 ? 2.028 5.944 16.579 1.00 87.00 86 GLY A O 1
ATOM 631 N N . VAL A 1 87 ? 0.405 4.467 17.065 1.00 92.25 87 VAL A N 1
ATOM 632 C CA . VAL A 1 87 ? 1.256 3.264 17.017 1.00 92.25 87 VAL A CA 1
ATOM 633 C C . VAL A 1 87 ? 1.689 3.005 15.578 1.00 92.25 87 VAL A C 1
ATOM 635 O O . VAL A 1 87 ? 2.877 2.836 15.318 1.00 92.25 87 VAL A O 1
ATOM 638 N N . TYR A 1 88 ? 0.741 3.063 14.642 1.00 92.25 88 TYR A N 1
ATOM 639 C CA . TYR A 1 88 ? 1.049 2.993 13.220 1.00 92.25 88 TYR A CA 1
ATOM 640 C C . TYR A 1 88 ? 1.541 4.338 12.712 1.00 92.25 88 TYR A C 1
ATOM 642 O O . TYR A 1 88 ? 0.937 5.380 12.979 1.00 92.25 88 TYR A O 1
ATOM 650 N N . LYS A 1 89 ? 2.676 4.299 12.018 1.00 88.50 89 LYS A N 1
ATOM 651 C CA . LYS A 1 89 ? 3.376 5.475 11.496 1.00 88.50 89 LYS A CA 1
ATOM 652 C C . LYS A 1 89 ? 3.150 5.656 10.003 1.00 88.50 89 LYS A C 1
ATOM 654 O O . LYS A 1 89 ? 3.372 6.751 9.490 1.00 88.50 89 LYS A O 1
ATOM 659 N N . GLY A 1 90 ? 2.712 4.606 9.316 1.00 91.38 90 GLY A N 1
ATOM 660 C CA . GLY A 1 90 ? 2.575 4.642 7.877 1.00 91.38 90 GLY A CA 1
ATOM 661 C C . GLY A 1 90 ? 1.960 3.402 7.270 1.00 91.38 90 GLY A C 1
ATOM 662 O O . GLY A 1 90 ? 1.292 2.614 7.949 1.00 91.38 90 GLY A O 1
ATOM 663 N N . PHE A 1 91 ? 2.201 3.278 5.973 1.00 94.38 91 PHE A N 1
ATOM 664 C CA . PHE A 1 91 ? 1.765 2.160 5.159 1.00 94.38 91 PHE A CA 1
ATOM 665 C C . PHE A 1 91 ? 2.970 1.403 4.619 1.00 94.38 91 PHE A C 1
ATOM 667 O O . PHE A 1 91 ? 4.052 1.956 4.458 1.00 94.38 91 PHE A O 1
ATOM 674 N N . SER A 1 92 ? 2.772 0.126 4.333 1.00 91.62 92 SER A N 1
ATOM 675 C CA . SER A 1 92 ? 3.731 -0.670 3.581 1.00 91.62 92 SER A CA 1
ATOM 676 C C . SER A 1 92 ? 2.988 -1.564 2.614 1.00 91.62 92 SER A C 1
ATOM 678 O O . SER A 1 92 ? 1.906 -2.077 2.919 1.00 91.62 92 SER A O 1
ATOM 680 N N . ILE A 1 93 ? 3.565 -1.721 1.433 1.00 93.31 93 ILE A N 1
ATOM 681 C CA . ILE A 1 93 ? 3.017 -2.571 0.391 1.00 93.31 93 ILE A CA 1
ATOM 682 C C . ILE A 1 93 ? 3.453 -4.020 0.615 1.00 93.31 93 ILE A C 1
ATOM 684 O O . ILE A 1 93 ? 4.599 -4.302 0.951 1.00 93.31 93 ILE A O 1
ATOM 688 N N . GLY A 1 94 ? 2.526 -4.954 0.432 1.00 91.19 94 GLY A N 1
ATOM 689 C CA . GLY A 1 94 ? 2.791 -6.387 0.469 1.00 91.19 94 GLY A CA 1
ATOM 690 C C . GLY A 1 94 ? 2.466 -7.018 -0.878 1.00 91.19 94 GLY A C 1
ATOM 691 O O . GLY A 1 94 ? 1.433 -6.723 -1.493 1.00 91.19 94 GLY A O 1
ATOM 692 N N . GLY A 1 95 ? 3.342 -7.895 -1.360 1.00 91.56 95 GLY A N 1
ATOM 693 C CA . GLY A 1 95 ? 3.191 -8.468 -2.688 1.00 91.56 95 GLY A CA 1
ATOM 694 C C . GLY A 1 95 ? 4.326 -9.386 -3.102 1.00 91.56 95 GLY A C 1
ATOM 695 O O . GLY A 1 95 ? 5.125 -9.840 -2.288 1.00 91.56 95 GLY A O 1
ATOM 696 N N . SER A 1 96 ? 4.380 -9.662 -4.403 1.00 93.44 96 SER A N 1
ATOM 697 C CA . SER A 1 96 ? 5.457 -10.447 -5.013 1.00 93.44 96 SER A CA 1
ATOM 698 C C . SER A 1 96 ? 6.040 -9.718 -6.214 1.00 93.44 96 SER A C 1
ATOM 700 O O . SER A 1 96 ? 5.307 -9.156 -7.030 1.00 93.44 96 SER A O 1
ATOM 702 N N . VAL A 1 97 ? 7.366 -9.732 -6.327 1.00 95.00 97 VAL A N 1
ATOM 703 C CA . VAL A 1 97 ? 8.081 -9.172 -7.476 1.00 95.00 97 VAL A CA 1
ATOM 704 C C . VAL A 1 97 ? 7.882 -10.087 -8.683 1.00 95.00 97 VAL A C 1
ATOM 706 O O . VAL A 1 97 ? 8.044 -11.301 -8.581 1.00 95.00 97 VAL A O 1
ATOM 709 N N . THR A 1 98 ? 7.532 -9.504 -9.828 1.00 95.31 98 THR A N 1
ATOM 710 C CA . THR A 1 98 ? 7.309 -10.235 -11.089 1.00 95.31 98 THR A CA 1
ATOM 711 C C . THR A 1 98 ? 8.357 -9.908 -12.147 1.00 95.31 98 THR A C 1
ATOM 713 O O . THR A 1 98 ? 8.636 -10.750 -12.997 1.00 95.31 98 THR A O 1
ATOM 716 N N . ALA A 1 99 ? 8.974 -8.724 -12.077 1.00 94.50 99 ALA A N 1
ATOM 717 C CA . ALA A 1 99 ? 10.056 -8.311 -12.961 1.00 94.50 99 ALA A CA 1
ATOM 718 C C . ALA A 1 99 ? 11.013 -7.336 -12.258 1.00 94.50 99 ALA A C 1
ATOM 720 O O . ALA A 1 99 ? 10.612 -6.559 -11.386 1.00 94.50 99 ALA A O 1
ATOM 721 N N . ARG A 1 100 ? 12.284 -7.382 -12.660 1.00 95.06 100 ARG A N 1
ATOM 722 C CA . ARG A 1 100 ? 13.360 -6.482 -12.222 1.00 95.06 100 ARG A CA 1
ATOM 723 C C . ARG A 1 100 ? 14.090 -5.947 -13.444 1.00 95.06 100 ARG A C 1
ATOM 725 O O . ARG A 1 100 ? 14.061 -6.592 -14.491 1.00 95.06 100 ARG A O 1
ATOM 732 N N . ASP A 1 101 ? 14.752 -4.806 -13.301 1.00 94.06 101 ASP A N 1
ATOM 733 C CA . ASP A 1 101 ? 15.595 -4.263 -14.364 1.00 94.06 101 ASP A CA 1
ATOM 734 C C . ASP A 1 101 ? 16.768 -5.213 -14.693 1.00 94.06 101 ASP A C 1
ATOM 736 O O . ASP A 1 101 ? 17.255 -5.989 -13.857 1.00 94.06 101 ASP A O 1
ATOM 740 N N . ASP A 1 102 ? 17.201 -5.207 -15.953 1.00 90.00 102 ASP A N 1
ATOM 741 C CA . ASP A 1 102 ? 18.256 -6.105 -16.418 1.00 90.00 102 ASP A CA 1
ATOM 742 C C . ASP A 1 102 ? 19.649 -5.685 -15.953 1.00 90.00 102 ASP A C 1
ATOM 744 O O . ASP A 1 102 ? 20.472 -6.549 -15.636 1.00 90.00 102 ASP A O 1
ATOM 748 N N . LEU A 1 103 ? 19.883 -4.378 -15.851 1.00 92.06 103 LEU A N 1
ATOM 749 C CA . LEU A 1 103 ? 21.154 -3.777 -15.463 1.00 92.06 103 LEU A CA 1
ATOM 750 C C . LEU A 1 103 ? 21.203 -3.498 -13.958 1.00 92.06 103 LEU A C 1
ATOM 752 O O . LEU A 1 103 ? 22.245 -3.689 -13.333 1.00 92.06 103 LEU A O 1
ATOM 756 N N . ASN A 1 104 ? 20.078 -3.096 -13.365 1.00 91.06 104 ASN A N 1
ATOM 757 C CA . ASN A 1 104 ? 19.948 -2.799 -11.945 1.00 91.06 104 ASN A CA 1
ATOM 758 C C . ASN A 1 104 ? 18.982 -3.766 -11.245 1.00 91.06 104 ASN A C 1
ATOM 760 O O . ASN A 1 104 ? 17.785 -3.519 -11.130 1.00 91.06 104 ASN A O 1
ATOM 764 N N . LYS A 1 105 ? 19.511 -4.859 -10.688 1.00 89.94 105 LYS A N 1
ATOM 765 C CA . LYS A 1 105 ? 18.688 -5.875 -10.007 1.00 89.94 105 LYS A CA 1
ATOM 766 C C . LYS A 1 105 ? 18.001 -5.384 -8.728 1.00 89.94 105 LYS A C 1
ATOM 768 O O . LYS A 1 105 ? 17.076 -6.055 -8.275 1.00 89.94 105 LYS A O 1
ATOM 773 N N . SER A 1 106 ? 18.392 -4.237 -8.176 1.00 90.88 106 SER A N 1
ATOM 774 C CA . SER A 1 106 ? 17.678 -3.597 -7.064 1.00 90.88 106 SER A CA 1
ATOM 775 C C . SER A 1 106 ? 16.419 -2.852 -7.514 1.00 90.88 106 SER A C 1
ATOM 777 O O . SER A 1 106 ? 15.567 -2.552 -6.686 1.00 90.88 106 SER A O 1
ATOM 779 N N . GLN A 1 107 ? 16.263 -2.568 -8.810 1.00 93.75 107 GLN A N 1
ATOM 780 C CA . GLN A 1 107 ? 15.089 -1.876 -9.331 1.00 93.75 107 GLN A CA 1
ATOM 781 C C . GLN A 1 107 ? 13.999 -2.872 -9.740 1.00 93.75 107 GLN A C 1
ATOM 783 O O . GLN A 1 107 ? 14.167 -3.687 -10.653 1.00 93.75 107 GLN A O 1
ATOM 788 N N . ILE A 1 108 ? 12.853 -2.788 -9.073 1.00 93.94 108 ILE A N 1
ATOM 789 C CA . ILE A 1 108 ? 11.648 -3.557 -9.365 1.00 93.94 108 ILE A CA 1
ATOM 790 C C . ILE A 1 108 ? 10.846 -2.819 -10.435 1.00 93.94 108 ILE A C 1
ATOM 792 O O . ILE A 1 108 ? 10.357 -1.709 -10.224 1.00 93.94 108 ILE A O 1
ATOM 796 N N . THR A 1 109 ? 10.678 -3.467 -11.584 1.00 96.19 109 THR A N 1
ATOM 797 C CA . THR A 1 109 ? 9.945 -2.935 -12.744 1.00 96.19 109 THR A CA 1
ATOM 798 C C . THR A 1 109 ? 8.573 -3.582 -12.919 1.00 96.19 109 THR A C 1
ATOM 800 O O . THR A 1 109 ? 7.750 -3.089 -13.689 1.00 96.19 109 THR A O 1
ATOM 803 N N . GLY A 1 110 ? 8.286 -4.650 -12.171 1.00 94.56 110 GLY A N 1
ATOM 804 C CA . GLY A 1 110 ? 6.973 -5.281 -12.125 1.00 94.56 110 GLY A CA 1
ATOM 805 C C . GLY A 1 110 ? 6.715 -5.955 -10.785 1.00 94.56 110 GLY A C 1
ATOM 806 O O . GLY A 1 110 ? 7.561 -6.685 -10.265 1.00 94.56 110 GLY A O 1
ATOM 807 N N . LEU A 1 111 ? 5.510 -5.776 -10.248 1.00 96.38 111 LEU A N 1
ATOM 808 C CA . LEU A 1 111 ? 5.061 -6.442 -9.029 1.00 96.38 111 LEU A CA 1
ATOM 809 C C . LEU A 1 111 ? 3.583 -6.827 -9.114 1.00 96.38 111 LEU A C 1
ATOM 811 O O . LEU A 1 111 ? 2.803 -6.235 -9.855 1.00 96.38 111 LEU A O 1
ATOM 815 N N . LYS A 1 112 ? 3.204 -7.812 -8.307 1.00 96.00 112 LYS A N 1
ATOM 816 C CA . LYS A 1 112 ? 1.818 -8.101 -7.964 1.00 96.00 112 LYS A CA 1
ATOM 817 C C . LYS A 1 112 ? 1.563 -7.570 -6.561 1.00 96.00 112 LYS A C 1
ATOM 819 O O . LYS A 1 112 ? 2.048 -8.155 -5.592 1.00 96.00 112 LYS A O 1
ATOM 824 N N . LEU A 1 113 ? 0.807 -6.480 -6.477 1.00 95.81 113 LEU A N 1
ATOM 825 C CA . LEU A 1 113 ? 0.382 -5.880 -5.217 1.00 95.81 113 LEU A CA 1
ATOM 826 C C . LEU A 1 113 ? -0.789 -6.689 -4.655 1.00 95.81 113 LEU A C 1
ATOM 828 O O . LEU A 1 113 ? -1.839 -6.789 -5.287 1.00 95.81 113 LEU A O 1
ATOM 832 N N . THR A 1 114 ? -0.602 -7.300 -3.489 1.00 94.62 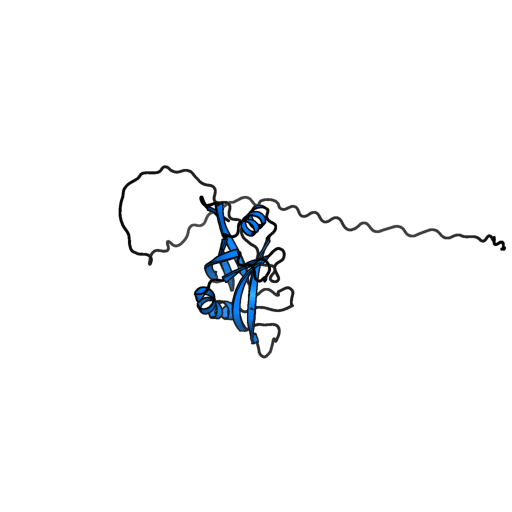114 THR A N 1
ATOM 833 C CA . THR A 1 114 ? -1.624 -8.157 -2.872 1.00 94.62 114 THR A CA 1
ATOM 834 C C . THR A 1 114 ? -2.339 -7.480 -1.717 1.00 94.62 114 THR A C 1
ATOM 836 O O . THR A 1 114 ? -3.500 -7.785 -1.457 1.00 94.62 114 THR A O 1
ATOM 839 N N . GLU A 1 115 ? -1.652 -6.590 -1.010 1.00 93.44 115 GLU A N 1
ATOM 840 C CA . GLU A 1 115 ? -2.170 -5.924 0.179 1.00 93.44 115 GLU A CA 1
ATOM 841 C C . GLU A 1 115 ? -1.401 -4.636 0.474 1.00 93.44 115 GLU A C 1
ATOM 843 O O . GLU A 1 115 ? -0.257 -4.472 0.044 1.00 93.44 115 GLU A O 1
ATOM 848 N N . ILE A 1 116 ? -2.039 -3.732 1.212 1.00 95.00 116 ILE A N 1
ATOM 849 C CA . ILE A 1 116 ? -1.376 -2.590 1.838 1.00 95.00 116 ILE A CA 1
ATOM 850 C C . ILE A 1 116 ? -1.696 -2.633 3.330 1.00 95.00 116 ILE A C 1
ATOM 852 O O . ILE A 1 116 ? -2.860 -2.697 3.738 1.00 95.00 116 ILE A O 1
ATOM 856 N N . SER A 1 117 ? -0.650 -2.596 4.148 1.00 94.12 117 SER A N 1
ATOM 857 C CA . SER A 1 117 ? -0.734 -2.767 5.593 1.00 94.12 117 SER A CA 1
ATOM 858 C C . SER A 1 117 ? -0.493 -1.467 6.348 1.00 94.12 117 SER A C 1
ATOM 860 O O . SER A 1 117 ? 0.386 -0.687 5.988 1.00 94.12 117 SER A O 1
ATOM 862 N N . LEU A 1 118 ? -1.218 -1.278 7.452 1.00 93.81 118 LEU A N 1
ATOM 863 C CA . LEU A 1 118 ? -0.846 -0.336 8.508 1.00 93.81 118 LEU A CA 1
ATOM 864 C C . LEU A 1 118 ? 0.301 -0.915 9.330 1.00 93.81 118 LEU A C 1
ATOM 866 O O . LEU A 1 118 ? 0.225 -2.056 9.798 1.00 93.81 118 LEU A O 1
ATOM 870 N N . ILE A 1 119 ? 1.343 -0.115 9.518 1.00 91.75 119 ILE A N 1
ATOM 871 C CA . ILE A 1 119 ? 2.607 -0.568 10.097 1.00 91.75 119 ILE A CA 1
ATOM 872 C C . ILE A 1 119 ? 3.254 0.491 10.993 1.00 91.75 119 ILE A C 1
ATOM 874 O O . ILE A 1 119 ? 3.021 1.697 10.865 1.00 91.75 119 ILE A O 1
ATOM 878 N N . ASP A 1 120 ? 4.042 0.028 11.956 1.00 89.44 120 ASP A N 1
ATOM 879 C CA . ASP A 1 120 ? 4.761 0.862 12.922 1.00 89.44 120 ASP A CA 1
ATOM 880 C C . ASP A 1 120 ? 6.078 1.417 12.357 1.00 89.44 120 ASP A C 1
ATOM 882 O O . ASP A 1 120 ? 6.478 2.527 12.710 1.00 89.44 120 ASP A O 1
ATOM 886 N N . ARG A 1 121 ? 6.727 0.689 11.445 1.00 84.69 121 ARG A N 1
ATOM 887 C CA . ARG A 1 121 ? 7.956 1.105 10.768 1.00 84.69 121 ARG A CA 1
ATOM 888 C C . ARG A 1 121 ? 7.927 0.758 9.275 1.00 84.69 121 ARG A C 1
ATOM 890 O O . ARG A 1 121 ? 8.100 -0.407 8.925 1.00 84.69 121 ARG A O 1
ATOM 897 N N . PRO A 1 122 ? 7.747 1.762 8.403 1.00 78.19 122 PRO A N 1
ATOM 898 C CA . PRO A 1 122 ? 7.791 1.558 6.958 1.00 78.19 122 PRO A CA 1
ATOM 899 C C . PRO A 1 122 ? 9.147 1.121 6.429 1.00 78.19 122 PRO A C 1
ATOM 901 O O . PRO A 1 122 ? 10.182 1.585 6.908 1.00 78.19 122 PRO A O 1
ATOM 904 N N . ALA A 1 123 ? 9.108 0.210 5.450 1.00 76.56 123 ALA A N 1
ATOM 905 C CA . ALA A 1 123 ? 10.276 -0.198 4.678 1.00 76.56 123 ALA A CA 1
ATOM 906 C C . ALA A 1 123 ? 10.726 0.945 3.762 1.00 76.56 123 ALA A C 1
ATOM 908 O O . ALA A 1 123 ? 11.899 1.307 3.751 1.00 76.56 123 ALA A O 1
ATOM 909 N N . ASN A 1 124 ? 9.772 1.566 3.060 1.00 72.56 124 ASN A N 1
ATOM 910 C CA . ASN A 1 124 ? 10.012 2.792 2.313 1.00 72.56 124 ASN A CA 1
ATOM 911 C C . ASN A 1 124 ? 9.965 4.005 3.273 1.00 72.56 124 ASN A C 1
ATOM 913 O O . ASN A 1 124 ? 8.965 4.176 3.977 1.00 72.56 124 ASN A O 1
ATOM 917 N N . PRO A 1 125 ? 11.005 4.857 3.311 1.00 73.88 125 PRO A N 1
ATOM 918 C CA . PRO A 1 125 ? 11.096 5.970 4.259 1.00 73.88 125 PRO A CA 1
ATOM 919 C C . PRO A 1 125 ? 10.023 7.054 4.066 1.00 73.88 125 PRO A C 1
ATOM 921 O O . PRO A 1 125 ? 9.656 7.716 5.039 1.00 73.88 125 PRO A O 1
ATOM 924 N N . ASP A 1 126 ? 9.487 7.208 2.855 1.00 75.94 126 ASP A N 1
ATOM 925 C CA . ASP A 1 126 ? 8.456 8.199 2.530 1.00 75.94 126 ASP A CA 1
ATOM 926 C C . ASP A 1 126 ? 7.039 7.698 2.797 1.00 75.94 126 ASP A C 1
ATOM 928 O O . ASP A 1 126 ? 6.096 8.491 2.767 1.00 75.94 126 ASP A O 1
ATOM 932 N N . ALA A 1 127 ? 6.860 6.402 3.076 1.00 72.69 127 ALA A N 1
ATOM 933 C CA . ALA A 1 127 ? 5.555 5.772 3.243 1.00 72.69 127 ALA A CA 1
ATOM 934 C C . ALA A 1 127 ? 4.911 6.081 4.612 1.00 72.69 127 ALA A C 1
ATOM 936 O O . ALA A 1 127 ? 4.566 5.202 5.405 1.00 72.69 127 ALA A O 1
ATOM 937 N N . VAL A 1 128 ? 4.770 7.372 4.910 1.00 76.56 128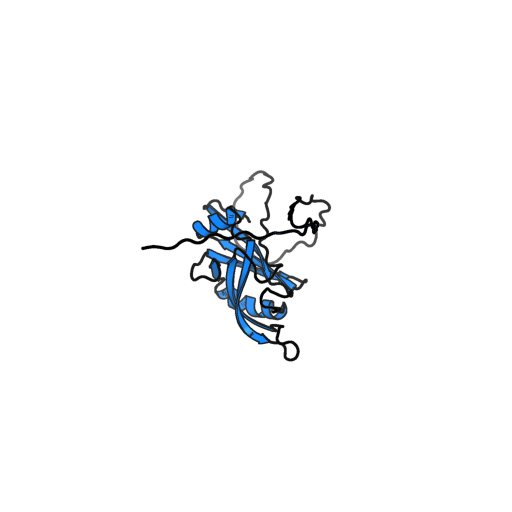 VAL A N 1
ATOM 938 C CA . VAL A 1 128 ? 4.258 7.925 6.164 1.00 76.56 128 VAL A CA 1
ATOM 939 C C . VAL A 1 128 ? 2.763 8.209 6.038 1.00 76.56 128 VAL A C 1
ATOM 941 O O . VAL A 1 128 ? 2.283 8.780 5.055 1.00 76.56 128 VAL A O 1
ATOM 944 N N . SER A 1 129 ? 2.002 7.852 7.073 1.00 67.50 129 SER A N 1
ATOM 945 C CA . SER A 1 129 ? 0.575 8.164 7.139 1.00 67.50 129 SER A CA 1
ATOM 946 C C . SER A 1 129 ? 0.389 9.645 7.456 1.00 67.50 129 SER A C 1
ATOM 948 O O . SER A 1 129 ? 0.865 10.133 8.486 1.00 67.50 129 SER A O 1
ATOM 950 N N . THR A 1 130 ? -0.339 10.366 6.612 1.00 58.19 130 THR A N 1
ATOM 951 C CA . THR A 1 130 ? -0.694 11.762 6.845 1.00 58.19 130 THR A CA 1
ATOM 952 C C . THR A 1 130 ? -1.968 11.828 7.686 1.00 58.19 130 THR A C 1
ATOM 954 O O . THR A 1 130 ? -3.114 11.713 7.238 1.00 58.19 130 THR A O 1
ATOM 957 N N . CYS A 1 131 ? -1.787 12.063 8.984 1.00 45.78 131 CYS A N 1
ATOM 958 C CA . CYS A 1 131 ? -2.884 12.468 9.853 1.00 45.78 131 CYS A CA 1
ATOM 959 C C . CYS A 1 131 ? -3.311 13.909 9.525 1.00 45.78 131 CYS A C 1
ATOM 961 O O . CYS A 1 131 ? -3.028 14.829 10.284 1.00 45.78 131 CYS A O 1
ATOM 963 N N . PHE A 1 132 ? -4.022 14.110 8.410 1.00 35.50 132 PHE A N 1
ATOM 964 C CA . PHE A 1 132 ? -4.769 15.345 8.172 1.00 35.50 132 PHE A CA 1
ATOM 965 C C . PHE A 1 132 ? -5.720 15.583 9.348 1.00 35.50 132 PHE A C 1
ATOM 967 O O . PHE A 1 132 ? -6.570 14.735 9.620 1.00 35.50 132 PHE A O 1
ATOM 974 N N . LYS A 1 133 ? -5.538 16.695 10.067 1.00 29.44 133 LYS A N 1
ATOM 975 C CA . LYS A 1 133 ? -6.581 17.286 10.905 1.00 29.44 133 LYS A CA 1
ATOM 976 C C . LYS A 1 133 ? -7.444 18.127 9.972 1.00 29.44 133 LYS A C 1
ATOM 978 O O . LYS A 1 133 ? -6.973 19.141 9.471 1.00 29.44 133 LYS A O 1
ATOM 983 N N . ALA A 1 134 ? -8.671 17.695 9.712 1.00 32.19 134 ALA A N 1
ATOM 984 C CA . ALA A 1 134 ? -9.673 18.594 9.165 1.00 32.19 134 ALA A CA 1
ATOM 985 C C . ALA A 1 134 ? -10.196 19.445 10.330 1.00 32.19 134 ALA A C 1
ATOM 987 O O . ALA A 1 134 ? -10.904 18.930 11.199 1.00 32.19 134 ALA A O 1
ATOM 988 N N . ASP A 1 135 ? -9.814 20.722 10.388 1.00 31.81 135 ASP A N 1
ATOM 989 C CA . ASP A 1 135 ? -10.519 21.682 11.233 1.00 31.81 135 ASP A CA 1
ATOM 990 C C . ASP A 1 135 ? -11.942 21.801 10.679 1.00 31.81 135 ASP A C 1
ATOM 992 O O . ASP A 1 135 ? -12.155 22.291 9.568 1.00 31.81 135 ASP A O 1
ATOM 996 N N . LYS A 1 136 ? -12.928 21.296 11.429 1.00 35.62 136 LYS A N 1
ATOM 997 C CA . LYS A 1 136 ? -14.345 21.515 11.129 1.00 35.62 136 LYS A CA 1
ATOM 998 C C . LYS A 1 136 ? -14.642 23.003 11.334 1.00 35.62 136 LYS A C 1
ATOM 1000 O O . LYS A 1 136 ? -15.021 23.418 12.426 1.00 35.62 136 LYS A O 1
ATOM 1005 N N . GLY A 1 137 ? -14.466 23.803 10.286 1.00 30.91 137 GLY A N 1
ATOM 1006 C CA . GLY A 1 137 ? -15.159 25.078 10.155 1.00 30.91 137 GLY A CA 1
ATOM 1007 C C . GLY A 1 137 ? -16.649 24.776 10.081 1.00 30.91 137 GLY A C 1
ATOM 1008 O O . GLY A 1 137 ? -17.129 24.254 9.080 1.00 30.91 137 GLY A O 1
ATOM 1009 N N . ALA A 1 138 ? -17.357 24.996 11.185 1.00 35.75 138 ALA A N 1
ATOM 1010 C CA . ALA A 1 138 ? -18.802 24.888 11.223 1.00 35.75 138 ALA A CA 1
ATOM 1011 C C . ALA A 1 138 ? -19.396 25.974 10.320 1.00 35.75 138 ALA A C 1
ATOM 1013 O O . ALA A 1 138 ? -19.352 27.147 10.677 1.00 35.75 138 ALA A O 1
ATOM 1014 N N . GLU A 1 139 ? -19.977 25.586 9.188 1.00 32.09 139 GLU A N 1
ATOM 1015 C CA . GLU A 1 139 ? -20.941 26.424 8.479 1.00 32.09 139 GLU A CA 1
ATOM 1016 C C . GLU A 1 139 ? -22.260 25.669 8.308 1.00 32.09 139 GLU A C 1
ATOM 1018 O O . GLU A 1 139 ? -22.302 24.446 8.172 1.00 32.09 139 GLU A O 1
ATOM 1023 N N . ALA A 1 140 ? -23.338 26.426 8.488 1.00 32.44 140 ALA A N 1
ATOM 1024 C CA . ALA A 1 140 ? -24.656 25.959 8.874 1.00 32.44 140 ALA A CA 1
ATOM 1025 C C . ALA A 1 140 ? -25.343 25.074 7.824 1.00 32.44 140 ALA A C 1
ATOM 1027 O O . ALA A 1 140 ? -25.306 25.332 6.624 1.00 32.44 140 ALA A O 1
ATOM 1028 N N . VAL A 1 141 ? -26.046 24.066 8.339 1.00 32.75 141 VAL A N 1
ATOM 1029 C CA . VAL A 1 141 ? -26.990 23.213 7.618 1.00 32.75 141 VAL A CA 1
ATOM 1030 C C . VAL A 1 141 ? -28.163 24.059 7.120 1.00 32.75 141 VAL A C 1
ATOM 1032 O O . VAL A 1 141 ? -28.907 24.600 7.934 1.00 32.75 141 VAL A O 1
ATOM 1035 N N . ASN A 1 142 ? -28.375 24.097 5.805 1.00 32.38 142 ASN A N 1
ATOM 1036 C CA . ASN A 1 142 ? -29.697 24.313 5.224 1.00 32.38 142 ASN A CA 1
ATOM 1037 C C . ASN A 1 142 ? -30.096 23.018 4.506 1.00 32.38 142 ASN A C 1
ATOM 1039 O O . ASN A 1 142 ? -29.335 22.486 3.703 1.00 32.38 142 ASN A O 1
ATOM 1043 N N . ASN A 1 143 ? -31.243 22.475 4.911 1.00 40.56 143 ASN A N 1
ATOM 1044 C CA . ASN A 1 143 ? -31.830 21.240 4.404 1.00 40.56 143 ASN A CA 1
ATOM 1045 C C . ASN A 1 143 ? -32.782 21.550 3.247 1.00 40.56 143 ASN A C 1
ATOM 1047 O O . ASN A 1 143 ? -33.832 22.150 3.482 1.00 40.56 143 ASN A O 1
ATOM 1051 N N . ASP A 1 144 ? -32.482 21.023 2.065 1.00 36.91 144 ASP A N 1
ATOM 1052 C CA . ASP A 1 144 ? -33.433 20.827 0.973 1.00 36.91 144 ASP A CA 1
ATOM 1053 C C . ASP A 1 144 ? -32.976 19.696 0.023 1.00 36.91 144 ASP A C 1
ATOM 1055 O O . ASP A 1 144 ? -32.133 19.849 -0.849 1.00 36.91 144 ASP A O 1
ATOM 1059 N N . THR A 1 145 ? -33.515 18.510 0.317 1.00 38.59 145 THR A N 1
ATOM 1060 C CA . THR A 1 145 ? -34.121 17.484 -0.555 1.00 38.59 145 THR A CA 1
ATOM 1061 C C . THR A 1 145 ? -33.642 17.278 -2.015 1.00 38.59 145 THR A C 1
ATOM 1063 O O . THR A 1 145 ? -33.742 18.163 -2.852 1.0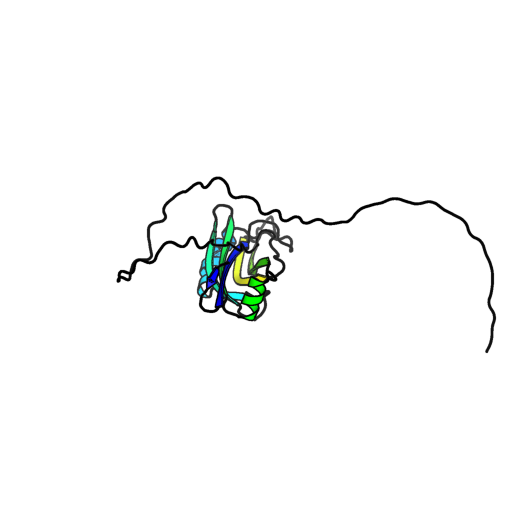0 38.59 145 THR A O 1
ATOM 1066 N N . GLU A 1 146 ? -33.331 16.000 -2.311 1.00 36.09 146 GLU A N 1
ATOM 1067 C CA . GLU A 1 146 ? -33.423 15.281 -3.609 1.00 36.09 146 GLU A CA 1
ATOM 1068 C C . GLU A 1 146 ? -32.474 15.663 -4.771 1.00 36.09 146 GLU A C 1
ATOM 1070 O O . GLU A 1 146 ? -32.729 16.579 -5.539 1.00 36.09 146 GLU A O 1
ATOM 1075 N N . HIS A 1 147 ? -31.440 14.847 -5.026 1.00 36.28 147 HIS A N 1
ATOM 1076 C CA . HIS A 1 147 ? -31.483 13.799 -6.063 1.00 36.28 147 HIS A CA 1
ATOM 1077 C C . HIS A 1 147 ? -30.116 13.133 -6.307 1.00 36.28 147 HIS A C 1
ATOM 1079 O O . HIS A 1 147 ? -29.040 13.720 -6.258 1.00 36.28 147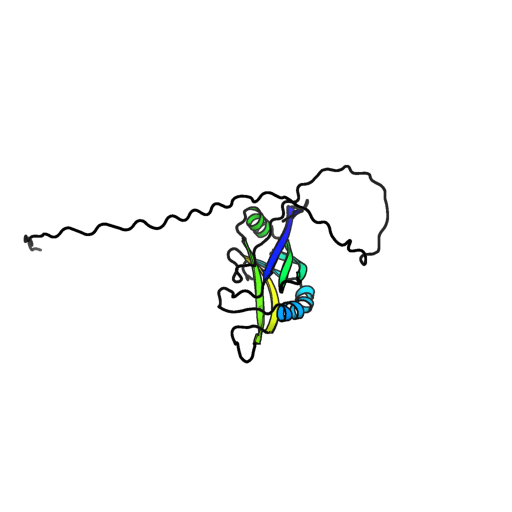 HIS A O 1
ATOM 1085 N N . ASN A 1 148 ? -30.220 11.841 -6.577 1.00 36.12 148 ASN A N 1
ATOM 1086 C CA . ASN A 1 148 ? -29.225 10.896 -7.049 1.00 36.12 148 ASN A CA 1
ATOM 1087 C C . ASN A 1 148 ? -28.741 11.169 -8.489 1.00 36.12 148 ASN A C 1
ATOM 1089 O O . ASN A 1 148 ? -29.497 11.639 -9.329 1.00 36.12 148 ASN A O 1
ATOM 1093 N N . ALA A 1 149 ? -27.527 10.675 -8.761 1.00 29.98 149 ALA A N 1
ATOM 1094 C CA . ALA A 1 149 ? -26.874 10.489 -10.064 1.00 29.98 149 ALA A CA 1
ATOM 1095 C C . ALA A 1 149 ? -26.140 11.705 -10.660 1.00 29.98 149 ALA A C 1
ATOM 1097 O O . ALA A 1 149 ? -26.738 12.534 -11.323 1.00 29.98 149 ALA A O 1
ATOM 1098 N N . THR A 1 150 ? -24.808 11.719 -10.498 1.00 30.75 150 THR A N 1
ATOM 1099 C CA . THR A 1 150 ? -23.816 11.627 -11.597 1.00 30.75 150 THR A CA 1
ATOM 1100 C C . THR A 1 150 ? -22.407 11.820 -11.025 1.00 30.75 150 THR A C 1
ATOM 1102 O O . THR A 1 150 ? -21.932 12.939 -10.864 1.00 30.75 150 THR A O 1
ATOM 1105 N N . TYR A 1 151 ? -21.726 10.718 -10.705 1.00 33.22 151 TYR A N 1
ATOM 1106 C CA . TYR A 1 151 ? -20.299 10.716 -10.374 1.00 33.22 151 TYR A CA 1
ATOM 1107 C C . TYR A 1 151 ? -19.516 10.569 -11.681 1.00 33.22 151 TYR A C 1
ATOM 1109 O O . TYR A 1 151 ? -19.284 9.453 -12.121 1.00 33.22 151 TYR A O 1
ATOM 1117 N N . PHE A 1 152 ? -19.216 11.682 -12.350 1.00 32.69 152 PHE A N 1
ATOM 1118 C CA . PHE A 1 152 ? -18.025 11.898 -13.184 1.00 32.69 152 PHE A CA 1
ATOM 1119 C C . PHE A 1 152 ? -18.103 13.306 -13.789 1.00 32.69 152 PHE A C 1
ATOM 1121 O O . PHE A 1 152 ? -19.156 13.727 -14.262 1.00 32.69 152 PHE A O 1
ATOM 1128 N N . SER A 1 153 ? -16.948 13.971 -13.844 1.00 32.06 153 SER A N 1
ATOM 1129 C CA . SER A 1 153 ? -16.669 15.320 -14.362 1.00 32.06 153 SER A CA 1
ATOM 1130 C C . SER A 1 153 ? -16.805 16.476 -13.362 1.00 32.06 153 SER A C 1
ATOM 1132 O O . SER A 1 153 ? -17.814 16.612 -12.682 1.00 32.06 153 SER A O 1
ATOM 1134 N N . HIS A 1 154 ? -15.778 17.335 -13.396 1.00 27.33 154 HIS A N 1
ATOM 1135 C CA . HIS A 1 154 ? -15.557 18.601 -12.677 1.00 27.33 154 HIS A CA 1
ATOM 1136 C C . HIS A 1 154 ? -14.559 18.542 -11.511 1.00 27.33 154 HIS A C 1
ATOM 1138 O O . HIS A 1 154 ? -14.895 18.718 -10.347 1.00 27.33 154 HIS A O 1
ATOM 1144 N N . PHE A 1 155 ? -13.282 18.389 -11.876 1.00 32.25 155 PHE A N 1
ATOM 1145 C CA . PHE A 1 155 ? -12.162 18.929 -11.103 1.00 32.25 155 PHE A CA 1
ATOM 1146 C C . PHE A 1 155 ? -12.065 20.446 -11.345 1.00 32.25 155 PHE A C 1
ATOM 1148 O O . PHE A 1 155 ? -11.850 20.846 -12.493 1.00 32.25 155 PHE A O 1
ATOM 1155 N N . PRO A 1 156 ? -12.144 21.307 -10.318 1.00 32.59 156 PRO A N 1
ATOM 1156 C CA . PRO A 1 156 ? -11.647 22.665 -10.427 1.00 32.59 156 PRO A CA 1
ATOM 1157 C C . PRO A 1 156 ? -10.141 22.692 -10.150 1.00 32.59 156 PRO A C 1
ATOM 1159 O O . PRO A 1 156 ? -9.648 22.286 -9.098 1.00 32.59 156 PRO A O 1
ATOM 1162 N N . SER A 1 157 ? -9.403 23.196 -11.133 1.00 31.66 157 SER A N 1
ATOM 1163 C CA . SER A 1 157 ? -7.984 23.503 -11.044 1.00 31.66 157 SER A CA 1
ATOM 1164 C C . SER A 1 157 ? -7.708 24.679 -10.099 1.00 31.66 157 SER A C 1
ATOM 1166 O O . SER A 1 157 ? -8.311 25.738 -10.245 1.00 31.66 157 SER A O 1
ATOM 1168 N N . LYS A 1 158 ? -6.678 24.504 -9.263 1.00 35.16 158 LYS A N 1
ATOM 1169 C CA . LYS A 1 158 ? -5.889 25.505 -8.518 1.00 35.16 158 LYS A CA 1
ATOM 1170 C C . LYS A 1 158 ? -6.599 26.352 -7.456 1.00 35.16 158 LYS A C 1
ATOM 1172 O O . LYS A 1 158 ? -7.295 27.310 -7.764 1.00 35.16 158 LYS A O 1
ATOM 1177 N N . GLN A 1 159 ? -6.114 26.202 -6.221 1.00 31.27 159 GLN A N 1
ATOM 1178 C CA . GLN A 1 159 ? -5.906 27.354 -5.346 1.00 31.27 159 GLN A CA 1
ATOM 1179 C C . GLN A 1 159 ? -4.550 27.253 -4.634 1.00 31.27 159 GLN A C 1
ATOM 1181 O O . GLN A 1 159 ? -4.283 26.327 -3.874 1.00 31.27 159 GLN A O 1
ATOM 1186 N N . LYS A 1 160 ? -3.669 28.221 -4.917 1.00 32.31 160 LYS A N 1
ATOM 1187 C CA . LYS A 1 160 ? -2.478 28.517 -4.111 1.00 32.31 160 LYS A CA 1
ATOM 1188 C C . LYS A 1 160 ? -2.961 28.976 -2.734 1.00 32.31 160 LYS A C 1
ATOM 1190 O O . LYS A 1 160 ? -3.654 29.986 -2.662 1.00 32.31 160 LYS A O 1
ATOM 1195 N N . SER A 1 161 ? -2.553 28.292 -1.670 1.00 32.94 161 SER A N 1
ATOM 1196 C CA . SER A 1 161 ? -2.642 28.818 -0.308 1.00 32.94 161 SER A CA 1
ATOM 1197 C C . SER A 1 161 ? -1.235 28.983 0.249 1.00 32.94 161 SER A C 1
ATOM 1199 O O . SER A 1 161 ? -0.485 28.029 0.444 1.00 32.94 161 SER A O 1
ATOM 1201 N N . THR A 1 162 ? -0.854 30.242 0.407 1.00 29.56 162 THR A N 1
ATOM 1202 C CA . THR A 1 162 ? 0.344 30.699 1.097 1.00 29.56 162 THR A CA 1
ATOM 1203 C C . THR A 1 162 ? 0.091 30.700 2.601 1.00 29.56 162 THR A C 1
ATOM 1205 O O . THR A 1 162 ? -0.826 31.376 3.054 1.00 29.56 162 THR A O 1
ATOM 1208 N N . GLY A 1 163 ? 0.963 30.039 3.366 1.00 35.31 163 GLY A N 1
ATOM 1209 C CA . GLY A 1 163 ? 1.106 30.261 4.807 1.00 35.31 163 GLY A CA 1
ATOM 1210 C C . GLY A 1 163 ? 0.318 29.296 5.694 1.00 35.31 163 GLY A C 1
ATOM 1211 O O . GLY A 1 163 ? -0.830 29.544 6.034 1.00 35.31 163 GLY A O 1
ATOM 1212 N N . GLY A 1 164 ? 0.988 28.237 6.148 1.00 28.05 164 GLY A N 1
ATOM 1213 C CA . GLY A 1 164 ? 0.535 27.369 7.234 1.00 28.05 164 GLY A CA 1
ATOM 1214 C C . GLY A 1 164 ? 1.743 26.960 8.070 1.00 28.05 164 GLY A C 1
ATOM 1215 O O . GLY A 1 164 ? 2.717 26.427 7.544 1.00 28.05 164 GLY A O 1
ATOM 1216 N N . SER A 1 165 ? 1.725 27.316 9.351 1.00 30.89 165 SER A N 1
ATOM 1217 C CA . SER A 1 165 ? 2.864 27.231 10.265 1.00 30.89 165 SER A CA 1
ATOM 1218 C C . SER A 1 165 ? 3.315 25.783 10.496 1.00 30.89 165 SER A C 1
ATOM 1220 O O . SER A 1 165 ? 2.501 24.905 10.773 1.00 30.89 165 SER A O 1
ATOM 1222 N N . ARG A 1 166 ? 4.628 25.536 10.408 1.00 31.91 166 ARG A N 1
ATOM 1223 C CA . ARG A 1 166 ? 5.252 24.242 10.719 1.00 31.91 166 ARG A CA 1
ATOM 1224 C C . ARG A 1 166 ? 5.064 23.929 12.207 1.00 31.91 166 ARG A C 1
ATOM 1226 O O . ARG A 1 166 ? 5.547 24.679 13.051 1.00 31.91 166 ARG A O 1
ATOM 1233 N N . CYS A 1 167 ? 4.425 22.809 12.538 1.00 28.38 167 CYS A N 1
ATOM 1234 C CA . CYS A 1 167 ? 4.519 22.242 13.883 1.00 28.38 167 CYS A CA 1
ATOM 1235 C C . CYS A 1 167 ? 5.982 21.826 14.143 1.00 28.38 167 CYS A C 1
ATOM 1237 O O . CYS A 1 167 ? 6.544 21.096 13.324 1.00 28.38 167 CYS A O 1
ATOM 1239 N N . PRO A 1 168 ? 6.634 22.257 15.239 1.00 33.06 168 PRO A N 1
ATOM 1240 C CA . PRO A 1 168 ? 8.006 21.861 15.507 1.00 33.06 168 PRO A CA 1
ATOM 1241 C C . PRO A 1 168 ? 8.010 20.451 16.101 1.00 33.06 168 PRO A C 1
ATOM 1243 O O . PRO A 1 168 ? 7.645 20.246 17.256 1.00 33.06 168 PRO A O 1
ATOM 1246 N N . PHE A 1 169 ? 8.437 19.470 15.310 1.00 29.97 169 PHE A N 1
ATOM 1247 C CA . PHE A 1 169 ? 8.816 18.161 15.824 1.00 29.97 169 PHE A CA 1
ATOM 1248 C C . PHE A 1 169 ? 10.290 18.229 16.248 1.00 29.97 169 PHE A C 1
ATOM 1250 O O . PHE A 1 169 ? 11.197 18.139 15.422 1.00 29.97 169 PHE A O 1
ATOM 1257 N N . LEU A 1 170 ? 10.544 18.465 17.537 1.00 28.36 170 LEU A N 1
ATOM 1258 C CA . LEU A 1 170 ? 11.898 18.520 18.087 1.00 28.36 170 LEU A CA 1
ATOM 1259 C C . LEU A 1 170 ? 12.348 17.103 18.485 1.00 28.36 170 LEU A C 1
ATOM 1261 O O . LEU A 1 170 ? 12.176 16.687 19.628 1.00 28.36 170 LEU A O 1
ATOM 1265 N N . TYR A 1 171 ? 12.942 16.352 17.555 1.00 31.53 171 TYR A N 1
ATOM 1266 C CA . TYR A 1 171 ? 13.760 15.188 17.917 1.00 31.53 171 TYR A CA 1
ATOM 1267 C C . TYR A 1 171 ? 15.101 15.693 18.476 1.00 31.53 171 TYR A C 1
ATOM 1269 O O . TYR A 1 171 ? 15.946 16.187 17.731 1.00 31.53 171 TYR A O 1
ATOM 1277 N N . ARG A 1 172 ? 15.322 15.576 19.792 1.00 28.38 172 ARG A N 1
ATOM 1278 C CA . ARG A 1 172 ? 16.645 15.764 20.411 1.00 28.38 172 ARG A CA 1
ATOM 1279 C C . ARG A 1 172 ? 17.204 14.401 20.818 1.00 28.38 172 ARG A C 1
ATOM 1281 O O . ARG A 1 172 ? 16.888 13.887 21.883 1.00 28.38 172 ARG A O 1
ATOM 1288 N N . PHE A 1 173 ? 18.052 13.839 19.961 1.00 27.02 173 PHE A N 1
ATOM 1289 C CA . PHE A 1 173 ? 19.025 12.806 20.326 1.00 27.02 173 PHE A CA 1
ATOM 1290 C C . PHE A 1 173 ? 20.045 13.391 21.321 1.00 27.02 173 PHE A C 1
ATOM 1292 O O . PHE A 1 173 ? 20.550 14.490 21.064 1.00 27.02 173 PHE A O 1
ATOM 1299 N N . PRO A 1 174 ? 20.437 12.681 22.392 1.00 36.56 174 PRO A N 1
ATOM 1300 C CA . PRO A 1 174 ? 21.688 12.957 23.073 1.00 36.56 174 PRO A CA 1
ATOM 1301 C C . PRO A 1 174 ? 22.625 11.756 22.916 1.00 36.56 174 PRO A C 1
ATOM 1303 O O . PRO A 1 174 ? 22.493 10.771 23.626 1.00 36.56 174 PRO A O 1
ATOM 1306 N N . TYR A 1 175 ? 23.600 11.853 22.017 1.00 30.22 175 TYR A N 1
ATOM 1307 C CA . TYR A 1 175 ? 24.865 11.134 22.166 1.00 30.22 175 TYR A CA 1
ATOM 1308 C C . TYR A 1 175 ? 25.980 11.997 21.585 1.00 30.22 175 TYR A C 1
ATOM 1310 O O . TYR A 1 175 ? 26.008 12.224 20.381 1.00 30.22 175 TYR A O 1
ATOM 1318 N N . PHE A 1 176 ? 26.827 12.530 22.470 1.00 29.53 176 PHE A N 1
ATOM 1319 C CA . PHE A 1 176 ? 28.297 12.510 22.418 1.00 29.53 176 PHE A CA 1
ATOM 1320 C C . PHE A 1 176 ? 28.863 13.566 23.378 1.00 29.53 176 PHE A C 1
ATOM 1322 O O . PHE A 1 176 ? 28.725 14.760 23.137 1.00 29.53 176 PHE A O 1
ATOM 1329 N N . LEU A 1 177 ? 29.580 13.126 24.415 1.00 31.30 177 LEU A N 1
ATOM 1330 C CA . LEU A 1 177 ? 30.758 13.842 24.902 1.00 31.30 177 LEU A CA 1
ATOM 1331 C C . LEU A 1 177 ? 31.861 12.807 25.161 1.00 31.30 177 LEU A C 1
ATOM 1333 O O . LEU A 1 177 ? 31.716 11.907 25.982 1.00 31.30 177 LEU A O 1
ATOM 1337 N N . SER A 1 178 ? 32.938 12.941 24.394 1.00 33.50 178 SER A N 1
ATOM 1338 C CA . SER A 1 178 ? 34.231 12.287 24.582 1.00 33.50 178 SER A CA 1
ATOM 1339 C C . SER A 1 178 ? 35.110 13.181 25.459 1.00 33.50 178 SER A C 1
ATOM 1341 O O . SER A 1 178 ? 35.107 14.393 25.243 1.00 33.50 178 SER A O 1
ATOM 1343 N N . ALA A 1 179 ? 35.850 12.587 26.404 1.00 34.28 179 ALA A N 1
ATOM 1344 C CA . ALA A 1 179 ? 37.296 12.777 26.627 1.00 34.28 179 ALA A CA 1
ATOM 1345 C C . ALA A 1 179 ? 37.696 12.434 28.076 1.00 34.28 179 ALA A C 1
ATOM 1347 O O . ALA A 1 179 ? 37.079 12.915 29.022 1.00 34.28 179 ALA A O 1
ATOM 1348 N N . GLY A 1 180 ? 38.789 11.676 28.242 1.00 32.16 180 GLY A N 1
ATOM 1349 C CA . GLY A 1 180 ? 39.510 11.591 29.518 1.00 32.16 180 GLY A CA 1
ATOM 1350 C C . GLY A 1 180 ? 40.279 10.290 29.751 1.00 32.16 180 GLY A C 1
ATOM 1351 O O . GLY A 1 180 ? 39.851 9.460 30.540 1.00 32.16 180 GLY A O 1
ATOM 1352 N N . SER A 1 181 ? 41.427 10.124 29.091 1.00 36.91 181 SER A N 1
ATOM 1353 C CA . SER A 1 181 ? 42.461 9.144 29.456 1.00 36.91 181 SER A CA 1
ATOM 1354 C C . SER A 1 181 ? 43.544 9.848 30.271 1.00 36.91 181 SER A C 1
ATOM 1356 O O . SER A 1 181 ? 44.126 10.784 29.733 1.00 36.91 181 SER A O 1
ATOM 1358 N N . THR A 1 182 ? 43.860 9.357 31.476 1.00 35.38 182 THR A N 1
ATOM 1359 C CA . THR A 1 182 ? 45.221 9.232 32.053 1.00 35.38 182 THR A CA 1
ATOM 1360 C C . THR A 1 182 ? 45.160 8.584 33.447 1.00 35.38 182 THR A C 1
ATOM 1362 O O . THR A 1 182 ? 44.294 8.922 34.247 1.00 35.38 182 THR A O 1
ATOM 1365 N N . GLY A 1 183 ? 46.112 7.690 33.761 1.00 32.19 183 GLY A N 1
ATOM 1366 C CA . GLY A 1 183 ? 46.438 7.324 35.150 1.00 32.19 183 GLY A CA 1
ATOM 1367 C C . GLY A 1 183 ? 46.856 5.870 35.401 1.00 32.19 183 GLY A C 1
ATOM 1368 O O . GLY A 1 183 ? 46.049 5.070 35.855 1.00 32.19 183 GLY A O 1
ATOM 1369 N N . LEU A 1 184 ? 48.131 5.547 35.148 1.00 37.31 184 LEU A N 1
ATOM 1370 C CA . LEU A 1 184 ? 48.837 4.362 35.667 1.00 37.31 184 LEU A CA 1
ATOM 1371 C C . LEU A 1 184 ? 48.955 4.393 37.208 1.00 37.31 184 LEU A C 1
ATOM 1373 O O . LEU A 1 184 ? 49.286 5.449 37.741 1.00 37.31 184 LEU A O 1
ATOM 1377 N N . ALA A 1 185 ? 48.851 3.228 37.871 1.00 36.66 185 ALA A N 1
ATOM 1378 C CA . ALA A 1 185 ? 49.880 2.618 38.751 1.00 36.66 185 ALA A CA 1
ATOM 1379 C C . ALA A 1 185 ? 49.285 1.513 39.665 1.00 36.66 185 ALA A C 1
ATOM 1381 O O . ALA A 1 185 ? 48.264 1.726 40.310 1.00 36.66 185 ALA A O 1
ATOM 1382 N N . GLY A 1 186 ? 49.939 0.338 39.723 1.00 33.91 186 GLY A N 1
ATOM 1383 C CA . GLY A 1 186 ? 49.695 -0.735 40.715 1.00 33.91 186 GLY A CA 1
ATOM 1384 C C . GLY A 1 186 ? 50.236 -0.389 42.123 1.00 33.91 186 GLY A C 1
ATOM 1385 O O . GLY A 1 186 ? 50.538 0.786 42.334 1.00 33.91 186 GLY A O 1
ATOM 1386 N N . PRO A 1 187 ? 50.431 -1.342 43.076 1.00 48.38 187 PRO A N 1
ATOM 1387 C CA . PRO A 1 187 ? 50.916 -2.718 42.856 1.00 48.38 187 PRO A CA 1
ATOM 1388 C C . PRO A 1 187 ? 50.290 -3.850 43.731 1.00 48.38 187 PRO A C 1
ATOM 1390 O O . PRO A 1 187 ? 49.525 -3.611 44.653 1.00 48.38 187 PRO A O 1
ATOM 1393 N N . PHE A 1 188 ? 50.663 -5.094 43.382 1.00 35.97 188 PHE A N 1
ATOM 1394 C CA . PHE A 1 188 ? 50.898 -6.315 44.191 1.00 35.97 188 PHE A CA 1
ATOM 1395 C C . PHE A 1 188 ? 50.275 -6.499 45.596 1.00 35.97 188 PHE A C 1
ATOM 1397 O O . PHE A 1 188 ? 50.527 -5.711 46.500 1.00 35.97 188 PHE A O 1
ATOM 1404 N N . GLY A 1 189 ? 49.702 -7.693 45.844 1.00 32.88 189 GLY A N 1
ATOM 1405 C CA . GLY A 1 189 ? 49.636 -8.264 47.202 1.00 32.88 189 GLY A CA 1
ATOM 1406 C C . GLY A 1 189 ? 48.689 -9.454 47.423 1.00 32.88 189 GLY A C 1
ATOM 1407 O O . GLY A 1 189 ? 47.524 -9.254 47.720 1.00 32.88 189 GLY A O 1
ATOM 1408 N N . ALA A 1 190 ? 49.243 -10.664 47.283 1.00 38.59 190 ALA A N 1
ATOM 1409 C CA . ALA A 1 190 ? 48.941 -11.972 47.896 1.00 38.59 190 ALA A CA 1
ATOM 1410 C C . ALA A 1 190 ? 47.690 -12.208 48.785 1.00 38.59 190 ALA A C 1
ATOM 1412 O O . ALA A 1 190 ? 47.407 -11.450 49.706 1.00 38.59 190 ALA A O 1
ATOM 1413 N N . GLY A 1 191 ? 47.103 -13.410 48.650 1.00 36.25 191 GLY A N 1
ATOM 1414 C CA . GLY A 1 191 ? 46.384 -14.066 49.752 1.00 36.25 191 GLY A CA 1
ATOM 1415 C C . GLY A 1 191 ? 45.439 -15.202 49.350 1.00 36.25 191 GLY A C 1
ATOM 1416 O O . GLY A 1 191 ? 44.240 -14.983 49.244 1.00 36.25 191 GLY A O 1
ATOM 1417 N N . ALA A 1 192 ? 45.962 -16.422 49.183 1.00 44.94 192 ALA A N 1
ATOM 1418 C CA . ALA A 1 192 ? 45.188 -17.637 49.477 1.00 44.94 192 ALA A CA 1
ATOM 1419 C C . ALA A 1 192 ? 45.144 -17.831 51.010 1.00 44.94 192 ALA A C 1
ATOM 1421 O O . ALA A 1 192 ? 46.053 -17.350 51.695 1.00 44.94 192 ALA A O 1
ATOM 1422 N N . PRO A 1 193 ? 44.141 -18.541 51.558 1.00 53.09 193 PRO A N 1
ATOM 1423 C CA . PRO A 1 193 ? 44.430 -19.934 51.892 1.00 53.09 193 PRO A CA 1
ATOM 1424 C C . PRO A 1 193 ? 43.279 -20.940 51.682 1.00 53.09 193 PRO A C 1
ATOM 1426 O O . PRO A 1 193 ? 42.113 -20.614 51.491 1.00 53.09 193 PRO A O 1
ATOM 1429 N N . THR A 1 194 ? 43.755 -22.176 51.714 1.00 50.88 194 THR A N 1
ATOM 1430 C CA . THR A 1 194 ? 43.242 -23.551 51.718 1.00 50.88 194 THR A CA 1
ATOM 1431 C C . THR A 1 194 ? 42.161 -23.961 52.740 1.00 50.88 194 THR A C 1
ATOM 1433 O O . THR A 1 194 ? 42.017 -23.331 53.783 1.00 50.88 194 THR A O 1
ATOM 1436 N N . GLU A 1 195 ? 41.596 -25.149 52.440 1.00 44.53 195 GLU A N 1
ATOM 1437 C CA . GLU A 1 195 ? 40.872 -26.157 53.263 1.00 44.53 195 GLU A CA 1
ATOM 1438 C C . GLU A 1 195 ? 39.372 -25.916 53.545 1.00 44.53 195 GLU A C 1
ATOM 1440 O O . GLU A 1 195 ? 38.961 -24.802 53.846 1.00 44.53 195 GLU A O 1
ATOM 1445 N N . ALA A 1 196 ? 38.474 -26.906 53.419 1.00 43.22 196 ALA A N 1
ATOM 1446 C CA . ALA A 1 196 ? 38.605 -28.374 53.447 1.00 43.22 196 ALA A CA 1
ATOM 1447 C C . ALA A 1 196 ? 37.720 -29.086 52.400 1.00 43.22 196 ALA A C 1
ATOM 1449 O O . ALA A 1 196 ? 36.740 -28.464 51.930 1.00 43.22 196 ALA A O 1
#

Secondary structure (DSSP, 8-state):
-EE-TTS-EEEEEEEE-SS--TTS-EE-HHHHHHHHHHHTTT-EEEETTSS-EEEEEEEEEE-TTS-EEEEEEE--HHHHHHHHTT---EEEEEEEEEEE-SS-TTEEEEEEEEEEEEESS-SSTT-BEE------------------------PPP-------PPP-----------------------------

Sequence (196 aa):
METQDDGTVKVWGYASSEEIDSDGEVIAAAAMKAAIPDYMKFGAGREMHGSNAAGTAIEINVEDDGITFFGAHIIDPVVVSKVKTGVYKGFSIGGSVTARDDLNKSQITGLKLTEISLIDRPANPDAVSTCFKADKGAEAVNNDTEHNATYFSHFPSKQKSTGGSRCPFLYRFPYFLSAGSTGLAGPFGAGAPTEA

pLDDT: mean 72.64, std 27.84, range [27.02, 97.5]